Protein AF-A0A820QX04-F1 (afdb_monomer)

Solvent-accessible surface area (backbone atoms only — not comparable to full-atom values): 20856 Å² total; per-residue (Å²): 121,49,79,55,96,56,39,55,25,39,78,74,50,73,55,94,61,39,32,37,28,33,40,64,51,92,90,36,81,21,33,40,32,22,34,69,86,68,45,85,72,49,76,46,71,73,71,88,62,80,66,55,55,43,62,52,51,53,49,51,51,51,51,52,41,47,52,46,48,64,76,44,82,69,55,69,54,57,48,45,54,53,48,55,74,68,45,94,66,52,76,72,26,59,74,69,50,74,53,56,77,70,46,43,64,60,48,53,54,54,28,54,76,70,50,73,80,81,74,92,55,95,80,68,87,78,52,68,84,65,43,26,33,90,83,74,43,58,51,69,62,54,51,26,54,74,68,76,39,79,92,69,61,63,64,44,76,41,67,87,51,66,69,58,54,50,52,45,43,72,76,38,70,83,29,47,68,38,39,35,60,68,54,51,46,50,51,53,52,49,49,39,47,75,72,66,39,50,63,45,44,72,74,34,67,67,55,34,45,55,54,32,34,61,54,27,49,30,58,41,62,78,88,48,44,66,63,50,49,53,55,51,56,73,75,45,61,81,85,46,51,66,57,51,52,48,43,48,50,50,48,53,65,74,43,41,53,86,38,46,48,46,54,90,54,88,85,80,89,56,68,70,59,53,62,66,64,66,58,87,81,68,54,70,70,56,48,46,47,41,52,32,50,50,51,52,53,50,51,56,49,52,57,45,58,79,72,45,89,76,80,86,70,91,53,68,68,57,54,52,52,50,51,54,50,52,47,50,52,36,39,76,70,63,75,42,53,73,67,57,42,40,52,56,40,17,55,56,46,54,75,56,54,78,71,77,116

Sequence (357 aa):
MLIYSGYVYRLKKSTKNVKYWVCQSNSCAANVHTNASDQFVKANGQHQHLPAPEHIELRDLKNKVKERVRTEATSVPKIYEEELARSNISSAALILAPLPADAKSVLNRARRKITPPIPTSSDFDIPDLYRQTLNGKPFLECHAERLNLKFEPQHVMSDFEMSLIKAVKQKFPMATHHGCYFHYCQSLYKQVQLLGLGTAYFEDESTRLSCRSTMALALLPIELIEDAVHLLEDDSLSEMKDFFKYFKYQWLTRVPPTYWNVSTLEFRWHNKFNNHVGKTHPNVWRLFGCLQREELSFRQQLGKINCAMKKKKNDTGCFIRTQIATLTERHEKKQITLLEFINGLSMIVAQKSTIAH

Structure (mmCIF, N/CA/C/O backbone):
data_AF-A0A820QX04-F1
#
_entry.id   AF-A0A820QX04-F1
#
loop_
_atom_site.group_PDB
_atom_site.id
_atom_site.type_symbol
_atom_site.label_atom_id
_atom_site.label_alt_id
_atom_site.label_comp_id
_atom_site.label_asym_id
_atom_site.label_entity_id
_atom_site.label_seq_id
_atom_site.pdbx_PDB_ins_code
_atom_site.Cartn_x
_atom_site.Cartn_y
_atom_site.Cartn_z
_atom_site.occupancy
_atom_site.B_iso_or_equiv
_atom_site.auth_seq_id
_atom_site.auth_comp_id
_atom_site.auth_asym_id
_atom_site.auth_atom_id
_atom_site.pdbx_PDB_model_num
ATOM 1 N N . MET A 1 1 ? 25.934 3.901 -40.845 1.00 75.56 1 MET A N 1
ATOM 2 C CA . MET A 1 1 ? 27.297 4.472 -40.711 1.00 75.56 1 MET A CA 1
ATOM 3 C C . MET A 1 1 ? 28.266 3.402 -41.160 1.00 75.56 1 MET A C 1
ATOM 5 O O . MET A 1 1 ? 27.925 2.237 -41.010 1.00 75.56 1 MET A O 1
ATOM 9 N N . LEU A 1 2 ? 29.409 3.792 -41.717 1.00 83.62 2 LEU A N 1
ATOM 10 C CA . LEU A 1 2 ? 30.442 2.867 -42.182 1.00 83.62 2 LEU A CA 1
ATOM 11 C C . LEU A 1 2 ? 31.636 2.929 -41.224 1.00 83.62 2 LEU A C 1
ATOM 13 O O . LEU A 1 2 ? 32.024 4.025 -40.815 1.00 83.62 2 LEU A O 1
ATOM 17 N N . ILE A 1 3 ? 32.199 1.775 -40.872 1.00 84.19 3 ILE A N 1
ATOM 18 C CA . ILE A 1 3 ? 33.456 1.669 -40.125 1.00 84.19 3 ILE A CA 1
ATOM 19 C C . ILE A 1 3 ? 34.499 1.113 -41.090 1.00 84.19 3 ILE A C 1
ATOM 21 O O . ILE A 1 3 ? 34.286 0.055 -41.676 1.00 84.19 3 ILE A O 1
ATOM 25 N N . TYR A 1 4 ? 35.598 1.837 -41.281 1.00 82.81 4 TYR A N 1
ATOM 26 C CA . TYR A 1 4 ? 36.688 1.420 -42.162 1.00 82.81 4 TYR A CA 1
ATOM 27 C C . TYR A 1 4 ? 38.029 1.831 -41.555 1.00 82.81 4 TYR A C 1
ATOM 29 O O . TYR A 1 4 ? 38.194 2.981 -41.145 1.00 82.81 4 TYR A O 1
ATOM 37 N N . SER A 1 5 ? 38.961 0.880 -41.454 1.00 81.19 5 SER A N 1
ATOM 38 C CA . SER A 1 5 ? 40.297 1.063 -40.861 1.00 81.19 5 SER A CA 1
ATOM 39 C C . SER A 1 5 ? 40.302 1.751 -39.484 1.00 81.19 5 SER A C 1
ATOM 41 O O . SER A 1 5 ? 41.151 2.592 -39.214 1.00 81.19 5 SER A O 1
ATOM 43 N N . GLY A 1 6 ? 39.330 1.436 -38.618 1.00 78.50 6 GLY A N 1
ATOM 44 C CA . GLY A 1 6 ? 39.224 2.021 -37.269 1.00 78.50 6 GLY A CA 1
ATOM 45 C C . GLY A 1 6 ? 38.623 3.433 -37.210 1.00 78.50 6 GLY A C 1
ATOM 46 O O . GLY A 1 6 ? 38.538 4.019 -36.132 1.00 78.50 6 GLY A O 1
ATOM 47 N N . TYR A 1 7 ? 38.161 3.974 -38.341 1.00 84.62 7 TYR A N 1
ATOM 48 C CA . TYR A 1 7 ? 37.518 5.284 -38.434 1.00 84.62 7 TYR A CA 1
ATOM 49 C C . TYR A 1 7 ? 36.028 5.165 -38.758 1.00 84.62 7 TYR A C 1
ATOM 51 O O . TYR A 1 7 ? 35.591 4.257 -39.470 1.00 84.62 7 TYR A O 1
ATOM 59 N N . VAL A 1 8 ? 35.235 6.115 -38.254 1.00 85.50 8 VAL A N 1
ATOM 60 C CA . VAL A 1 8 ? 33.783 6.159 -38.470 1.00 85.50 8 VAL A CA 1
ATOM 61 C C . VAL A 1 8 ? 33.427 7.189 -39.531 1.00 85.50 8 VAL A C 1
ATOM 63 O O . VAL A 1 8 ? 33.806 8.357 -39.430 1.00 85.50 8 VAL A O 1
ATOM 66 N N . TYR A 1 9 ? 32.613 6.776 -40.499 1.00 86.94 9 TYR A N 1
ATOM 67 C CA . TYR A 1 9 ? 32.145 7.623 -41.585 1.00 86.94 9 TYR A CA 1
ATOM 68 C C . TYR A 1 9 ? 30.614 7.767 -41.598 1.00 86.94 9 TYR A C 1
ATOM 70 O O . TYR A 1 9 ? 29.847 6.816 -41.384 1.00 86.94 9 TYR A O 1
ATOM 78 N N . ARG A 1 10 ? 30.152 8.987 -41.892 1.00 89.62 10 ARG A N 1
ATOM 79 C CA . ARG A 1 10 ? 28.747 9.350 -42.121 1.00 89.62 10 ARG A CA 1
ATOM 80 C C . ARG A 1 10 ? 28.457 9.361 -43.621 1.00 89.62 10 ARG A C 1
ATOM 82 O O . ARG A 1 10 ? 29.265 9.847 -44.406 1.00 89.62 10 ARG A O 1
ATOM 89 N N . LEU A 1 11 ? 27.288 8.860 -44.018 1.00 91.31 11 LEU A N 1
ATOM 90 C CA . LEU A 1 11 ? 26.844 8.919 -45.411 1.00 91.31 11 LEU A CA 1
ATOM 91 C C . LEU A 1 11 ? 26.608 10.382 -45.811 1.00 91.31 11 LEU A C 1
ATOM 93 O O . LEU A 1 11 ? 25.828 11.074 -45.159 1.00 91.31 11 LEU A O 1
ATOM 97 N N . LYS A 1 12 ? 27.278 10.842 -46.870 1.00 91.38 12 LYS A N 1
ATOM 98 C CA . LYS A 1 12 ? 27.085 12.175 -47.456 1.00 91.38 12 LYS A CA 1
ATOM 99 C C . LYS A 1 12 ? 26.067 12.140 -48.592 1.00 91.38 12 LYS A C 1
ATOM 101 O O . LYS A 1 12 ? 25.202 13.003 -48.657 1.00 91.38 12 LYS A O 1
ATOM 106 N N . LYS A 1 13 ? 26.182 11.161 -49.492 1.00 90.25 13 LYS A N 1
ATOM 107 C CA . LYS A 1 13 ? 25.266 10.964 -50.627 1.00 90.25 13 LYS A CA 1
ATOM 108 C C . LYS A 1 13 ? 25.299 9.513 -51.108 1.00 90.25 13 LYS A C 1
ATOM 110 O O . LYS A 1 13 ? 26.318 8.845 -50.954 1.00 90.25 13 LYS A O 1
ATOM 115 N N . SER A 1 14 ? 24.214 9.045 -51.719 1.00 90.25 14 SER A N 1
ATOM 116 C CA . SER A 1 14 ? 24.127 7.728 -52.362 1.00 90.25 14 SER A CA 1
ATOM 117 C C . SER A 1 14 ? 23.618 7.889 -53.789 1.00 90.25 14 SER A C 1
ATOM 119 O O . SER A 1 14 ? 22.624 8.574 -54.009 1.00 90.25 14 SER A O 1
ATOM 121 N N . THR A 1 15 ? 24.288 7.264 -54.750 1.00 89.19 15 THR A N 1
ATOM 122 C CA . THR A 1 15 ? 23.819 7.103 -56.134 1.00 89.19 15 THR A CA 1
ATOM 123 C C . THR A 1 15 ? 23.411 5.645 -56.365 1.00 89.19 15 THR A C 1
ATOM 125 O O . THR A 1 15 ? 23.543 4.821 -55.459 1.00 89.19 15 THR A O 1
ATOM 128 N N . LYS A 1 16 ? 22.912 5.305 -57.565 1.00 84.25 16 LYS A N 1
ATOM 129 C CA . LYS A 1 16 ? 22.507 3.924 -57.904 1.00 84.25 16 LYS A CA 1
ATOM 130 C C . LYS A 1 16 ? 23.638 2.902 -57.716 1.00 84.25 16 LYS A C 1
ATOM 132 O O . LYS A 1 16 ? 23.366 1.781 -57.311 1.00 84.25 16 LYS A O 1
ATOM 137 N N . ASN A 1 17 ? 24.889 3.309 -57.956 1.00 87.06 17 ASN A N 1
ATOM 138 C CA . ASN A 1 17 ? 26.038 2.397 -57.954 1.00 87.06 17 ASN A CA 1
ATOM 139 C C . ASN A 1 17 ? 27.034 2.660 -56.812 1.00 87.06 17 ASN A C 1
ATOM 141 O O . ASN A 1 17 ? 27.793 1.758 -56.466 1.00 87.06 17 ASN A O 1
ATOM 145 N N . VAL A 1 18 ? 27.060 3.870 -56.231 1.00 89.81 18 VAL A N 1
ATOM 146 C CA . VAL A 1 18 ? 28.103 4.284 -55.275 1.00 89.81 18 VAL A CA 1
ATOM 147 C C . VAL A 1 18 ? 27.520 5.068 -54.099 1.00 89.81 18 VAL A C 1
ATOM 149 O O . VAL A 1 18 ? 26.774 6.032 -54.273 1.00 89.81 18 VAL A O 1
ATOM 152 N N . LYS A 1 19 ? 27.932 4.713 -52.885 1.00 91.38 19 LYS A N 1
ATOM 153 C CA . LYS A 1 19 ? 27.700 5.478 -51.657 1.00 91.38 19 LYS A CA 1
ATOM 154 C C . LYS A 1 19 ? 28.964 6.245 -51.287 1.00 91.38 19 LYS A C 1
ATOM 156 O O . LYS A 1 19 ? 30.063 5.700 -51.296 1.00 91.38 19 LYS A O 1
ATOM 161 N N . TYR A 1 20 ? 28.800 7.518 -50.949 1.00 91.38 20 TYR A N 1
ATOM 162 C CA . TYR A 1 20 ? 29.882 8.432 -50.597 1.00 91.38 20 TYR A CA 1
ATOM 163 C C . TYR A 1 20 ? 29.803 8.756 -49.111 1.00 91.38 20 TYR A C 1
ATOM 165 O O . TYR A 1 20 ? 28.795 9.286 -48.632 1.00 91.38 20 TYR A O 1
ATOM 173 N N . TRP A 1 21 ? 30.886 8.497 -48.397 1.00 92.00 21 TRP A N 1
ATOM 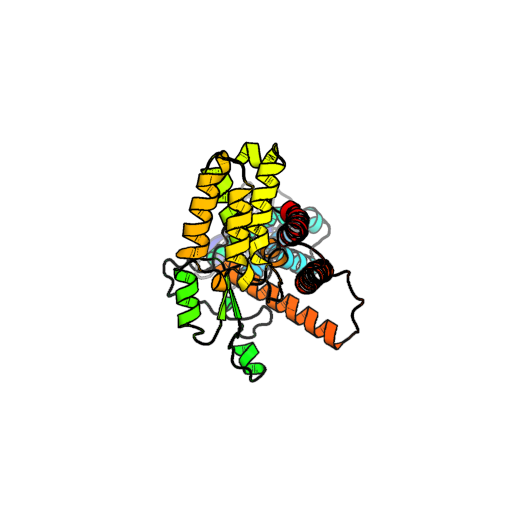174 C CA . TRP A 1 21 ? 30.990 8.614 -46.953 1.00 92.00 21 TRP A CA 1
ATOM 175 C C . TRP A 1 21 ? 32.077 9.622 -46.585 1.00 92.00 21 TRP A C 1
ATOM 177 O O . TRP A 1 21 ? 33.133 9.648 -47.206 1.00 92.00 21 TRP A O 1
ATOM 187 N N . VAL A 1 22 ? 31.838 10.448 -45.571 1.00 91.38 22 VAL A N 1
ATOM 188 C CA . VAL A 1 22 ? 32.814 11.411 -45.030 1.00 91.38 22 VAL A CA 1
ATOM 189 C C . VAL A 1 22 ? 33.111 11.090 -43.575 1.00 91.38 22 VAL A C 1
ATOM 191 O O . VAL A 1 22 ? 32.239 10.564 -42.880 1.00 91.38 22 VAL A O 1
ATOM 194 N N . CYS A 1 23 ? 34.332 11.368 -43.122 1.00 89.50 23 CYS A N 1
ATOM 195 C CA . CYS A 1 23 ? 34.726 11.140 -41.737 1.00 89.50 23 CYS A CA 1
ATOM 196 C C . CYS A 1 23 ? 33.765 11.863 -40.782 1.00 89.50 23 CYS A C 1
ATOM 198 O O . CYS A 1 23 ? 33.288 12.961 -41.065 1.00 89.50 23 CYS A O 1
ATOM 200 N N . GLN A 1 24 ? 33.433 11.225 -39.658 1.00 86.19 24 GLN A N 1
ATOM 201 C CA . GLN A 1 24 ? 32.518 11.800 -38.672 1.00 86.19 24 GLN A CA 1
ATOM 202 C C . GLN A 1 24 ? 33.147 12.978 -37.904 1.00 86.19 24 GLN A C 1
ATOM 204 O O . GLN A 1 24 ? 32.405 13.800 -37.367 1.00 86.19 24 GLN A O 1
ATOM 209 N N . SER A 1 25 ? 34.479 13.056 -37.818 1.00 83.81 25 SER A N 1
ATOM 210 C CA . SER A 1 25 ? 35.158 14.169 -37.151 1.00 83.81 25 SER A CA 1
ATOM 211 C C . SER A 1 25 ? 35.010 15.453 -37.970 1.00 83.81 25 SER A C 1
ATOM 213 O O . SER A 1 25 ? 35.387 15.486 -39.139 1.00 83.81 25 SER A O 1
ATOM 215 N N . ASN A 1 26 ? 34.476 16.514 -37.355 1.00 79.19 26 ASN A N 1
ATOM 216 C CA . ASN A 1 26 ? 34.195 17.787 -38.032 1.00 79.19 26 ASN A CA 1
ATOM 217 C C . ASN A 1 26 ? 35.455 18.458 -38.607 1.00 79.19 26 ASN A C 1
ATOM 219 O O . ASN A 1 26 ? 35.351 19.235 -39.549 1.00 79.19 26 ASN A O 1
ATOM 223 N N . SER A 1 27 ? 36.629 18.159 -38.048 1.00 82.12 27 SER A N 1
ATOM 224 C CA . SER A 1 27 ? 37.927 18.672 -38.492 1.00 82.12 27 SER A CA 1
ATOM 225 C C . SER A 1 27 ? 38.644 17.752 -39.490 1.00 82.12 27 SER A C 1
ATOM 227 O O . SER A 1 27 ? 39.794 18.009 -39.828 1.00 82.12 27 SER A O 1
ATOM 229 N N . CYS A 1 28 ? 38.004 16.678 -39.972 1.00 85.88 28 CYS A N 1
ATOM 230 C CA . CYS A 1 28 ? 38.625 15.703 -40.869 1.00 85.88 28 CYS A CA 1
ATOM 231 C C . CYS A 1 28 ? 37.971 15.682 -42.258 1.00 85.88 28 CYS A C 1
ATOM 233 O O . CYS A 1 28 ? 36.768 15.464 -42.397 1.00 85.88 28 CYS A O 1
ATOM 235 N N . ALA A 1 29 ? 38.786 15.840 -43.305 1.00 86.62 29 ALA A N 1
ATOM 236 C CA . ALA A 1 29 ? 38.337 15.842 -44.700 1.00 86.62 29 ALA A CA 1
ATOM 237 C C . ALA A 1 29 ? 38.336 14.449 -45.370 1.00 86.62 29 ALA A C 1
ATOM 239 O O . ALA A 1 29 ? 37.978 14.327 -46.548 1.00 86.62 29 ALA A O 1
ATOM 240 N N . ALA A 1 30 ? 38.736 13.394 -44.649 1.00 89.81 30 ALA A N 1
ATOM 241 C CA . ALA A 1 30 ? 38.826 12.044 -45.199 1.00 89.81 30 ALA A CA 1
ATOM 242 C C . ALA A 1 30 ? 37.453 11.515 -45.652 1.00 89.81 30 ALA A C 1
ATOM 244 O O . ALA A 1 30 ? 36.428 11.715 -44.991 1.00 89.81 30 ALA A O 1
ATOM 245 N N . ASN A 1 31 ? 37.424 10.808 -46.780 1.00 90.56 31 ASN A N 1
ATOM 246 C CA . ASN A 1 31 ? 36.212 10.237 -47.360 1.00 90.56 31 ASN A CA 1
ATOM 247 C C . ASN A 1 31 ? 36.446 8.829 -47.916 1.00 90.56 31 ASN A C 1
ATOM 249 O O . ASN A 1 31 ? 37.557 8.462 -48.288 1.00 90.56 31 ASN A O 1
ATOM 253 N N . VAL A 1 32 ? 35.381 8.033 -47.945 1.00 92.44 32 VAL A N 1
ATOM 254 C CA . VAL A 1 32 ? 35.375 6.648 -48.428 1.00 92.44 32 VAL A CA 1
ATOM 255 C C . VAL A 1 32 ? 34.183 6.460 -49.352 1.00 92.44 32 VAL A C 1
ATOM 257 O O . VAL A 1 32 ? 33.107 7.001 -49.110 1.00 92.44 32 VAL A O 1
ATOM 260 N N . HIS A 1 33 ? 34.365 5.710 -50.428 1.00 91.44 33 HIS A N 1
ATOM 261 C CA . HIS A 1 33 ? 33.321 5.314 -51.357 1.00 91.44 33 HIS A CA 1
ATOM 262 C C . HIS A 1 33 ? 33.110 3.806 -51.246 1.00 91.44 33 HIS A C 1
ATOM 264 O O . HIS A 1 33 ? 34.077 3.040 -51.249 1.00 91.44 33 HIS A O 1
ATOM 270 N N . THR A 1 34 ? 31.852 3.388 -51.189 1.00 91.44 34 THR A N 1
ATOM 271 C CA . THR A 1 34 ? 31.459 1.979 -51.279 1.00 91.44 34 THR A CA 1
ATOM 272 C C . THR A 1 34 ? 30.511 1.777 -52.452 1.00 91.44 34 THR A C 1
ATOM 274 O O . THR A 1 34 ? 29.898 2.735 -52.926 1.00 91.44 34 THR A O 1
ATOM 277 N N . ASN A 1 35 ? 30.378 0.548 -52.944 1.00 89.00 35 ASN A N 1
ATOM 278 C CA . ASN A 1 35 ? 29.338 0.219 -53.915 1.00 89.00 35 ASN A CA 1
ATOM 279 C C . ASN A 1 35 ? 27.952 0.171 -53.232 1.00 89.00 35 ASN A C 1
ATOM 281 O O . ASN A 1 35 ? 27.826 0.364 -52.017 1.00 89.00 35 ASN A O 1
ATOM 285 N N . ALA A 1 36 ? 26.891 -0.065 -54.009 1.00 82.62 36 ALA A N 1
ATOM 286 C CA . ALA A 1 36 ? 25.525 -0.163 -53.481 1.00 82.62 36 ALA A CA 1
ATOM 287 C C . ALA A 1 36 ? 25.375 -1.237 -52.376 1.00 82.62 36 ALA A C 1
ATOM 289 O O . ALA A 1 36 ? 24.605 -1.031 -51.433 1.00 82.62 36 ALA A O 1
ATOM 290 N N . SER A 1 37 ? 26.175 -2.307 -52.447 1.00 82.75 37 SER A N 1
ATOM 291 C CA . SER A 1 37 ? 26.250 -3.416 -51.482 1.00 82.75 37 SER A CA 1
ATOM 292 C C . SER A 1 37 ? 27.259 -3.192 -50.343 1.00 82.75 37 SER A C 1
ATOM 294 O O . SER A 1 37 ? 27.673 -4.148 -49.695 1.00 82.75 37 SER A O 1
ATOM 296 N N . ASP A 1 38 ? 27.674 -1.943 -50.101 1.00 82.38 38 ASP A N 1
ATOM 297 C CA . ASP A 1 38 ? 28.586 -1.537 -49.020 1.00 82.38 38 ASP A CA 1
ATOM 298 C C . ASP A 1 38 ? 30.004 -2.143 -49.073 1.00 82.38 38 ASP A C 1
ATOM 300 O O . ASP A 1 38 ? 30.760 -2.046 -48.108 1.00 82.38 38 ASP A O 1
ATOM 304 N N . GLN A 1 39 ? 30.424 -2.676 -50.223 1.00 85.69 39 GLN A N 1
ATOM 305 C CA . GLN A 1 39 ? 31.808 -3.106 -50.438 1.00 85.69 39 GLN A CA 1
ATOM 306 C C . GLN A 1 39 ? 32.702 -1.917 -50.786 1.00 85.69 39 GLN A C 1
ATOM 308 O O . GLN A 1 39 ? 32.288 -0.985 -51.481 1.00 85.69 39 GLN A O 1
ATOM 313 N N . PHE A 1 40 ? 33.942 -1.955 -50.307 1.00 88.25 40 PHE A N 1
ATOM 314 C CA . PHE A 1 40 ? 34.922 -0.892 -50.494 1.00 88.25 40 PHE A CA 1
ATOM 315 C C . PHE A 1 40 ? 35.235 -0.639 -51.976 1.00 88.25 40 PHE A C 1
ATOM 317 O O . PHE A 1 40 ? 35.474 -1.574 -52.735 1.00 88.25 40 PHE A O 1
ATOM 324 N N . VAL A 1 41 ? 35.269 0.638 -52.370 1.00 88.62 41 VAL A N 1
ATOM 325 C CA . VAL A 1 41 ? 35.663 1.070 -53.722 1.00 88.62 41 VAL A CA 1
ATOM 326 C C . VAL A 1 41 ? 36.905 1.954 -53.670 1.00 88.62 41 VAL A C 1
ATOM 328 O O . VAL A 1 41 ? 37.864 1.712 -54.396 1.00 88.62 41 VAL A O 1
ATOM 331 N N . LYS A 1 42 ? 36.898 3.008 -52.843 1.00 87.44 42 LYS A N 1
ATOM 332 C CA . LYS A 1 42 ? 38.006 3.977 -52.776 1.00 87.44 42 LYS A CA 1
ATOM 333 C C . LYS A 1 42 ? 38.028 4.716 -51.440 1.00 87.44 42 LYS A C 1
ATOM 335 O O . LYS A 1 42 ? 36.969 5.031 -50.913 1.00 87.44 42 LYS A O 1
ATOM 340 N N . ALA A 1 43 ? 39.207 5.080 -50.940 1.00 87.25 43 ALA A N 1
ATOM 341 C CA . ALA A 1 43 ? 39.382 6.054 -49.857 1.00 87.25 43 ALA A CA 1
ATOM 342 C C . ALA A 1 43 ? 40.211 7.248 -50.355 1.00 87.25 43 ALA A C 1
ATOM 344 O O . ALA A 1 43 ? 41.155 7.052 -51.117 1.00 87.25 43 ALA A O 1
ATOM 345 N N . ASN A 1 44 ? 39.874 8.473 -49.940 1.00 85.62 44 ASN A N 1
ATOM 346 C CA . ASN A 1 44 ? 40.670 9.673 -50.218 1.00 85.62 44 ASN A CA 1
ATOM 347 C C . ASN A 1 44 ? 40.862 10.522 -48.949 1.00 85.62 44 ASN A C 1
ATOM 349 O O . ASN A 1 44 ? 39.949 10.639 -48.129 1.00 85.62 44 ASN A O 1
ATOM 353 N N . GLY A 1 45 ? 42.014 11.192 -48.859 1.00 82.00 45 GLY A N 1
ATOM 354 C CA . GLY A 1 45 ? 42.384 12.073 -47.747 1.00 82.00 45 GLY A CA 1
ATOM 355 C C . GLY A 1 45 ? 43.041 11.326 -46.582 1.00 82.00 45 GLY A C 1
ATOM 356 O O . GLY A 1 45 ? 42.709 10.177 -46.303 1.00 82.00 45 GLY A O 1
ATOM 357 N N . GLN A 1 46 ? 43.988 11.987 -45.913 1.00 81.25 46 GLN A N 1
ATOM 358 C CA . GLN A 1 46 ? 44.623 11.484 -44.692 1.00 81.25 46 GLN A CA 1
ATOM 359 C C . GLN A 1 46 ? 43.845 11.957 -43.459 1.00 81.25 46 GLN A C 1
ATOM 361 O O . GLN A 1 46 ? 43.303 13.065 -43.443 1.00 81.25 46 GLN A O 1
ATOM 366 N N . HIS A 1 47 ? 43.785 11.119 -42.423 1.00 84.19 47 HIS A N 1
ATOM 367 C CA . HIS A 1 47 ? 43.184 11.497 -41.145 1.00 84.19 47 HIS A CA 1
ATOM 368 C C . HIS A 1 47 ? 44.173 12.325 -40.329 1.00 84.19 47 HIS A C 1
ATOM 370 O O . HIS A 1 47 ? 45.301 11.901 -40.105 1.00 84.19 47 HIS A O 1
ATOM 376 N N . GLN A 1 48 ? 43.730 13.481 -39.842 1.00 81.31 48 GLN A N 1
ATOM 377 C CA . GLN A 1 48 ? 44.501 14.341 -38.930 1.00 81.31 48 GLN A CA 1
ATOM 378 C C . GLN A 1 48 ? 44.203 14.037 -37.454 1.00 81.31 48 GLN A C 1
ATOM 380 O O . GLN A 1 48 ? 44.430 14.857 -36.571 1.00 81.31 48 GLN A O 1
ATOM 385 N N . HIS A 1 49 ? 43.643 12.862 -37.182 1.00 83.06 49 HIS A N 1
ATOM 386 C CA . HIS A 1 49 ? 43.347 12.390 -35.841 1.00 83.06 49 HIS A CA 1
ATOM 387 C C . HIS A 1 49 ? 43.574 10.884 -35.757 1.00 83.06 49 HIS A C 1
ATOM 389 O O . HIS A 1 49 ? 43.492 10.158 -36.756 1.00 83.06 49 HIS A O 1
ATOM 395 N N . LEU A 1 50 ? 43.839 10.415 -34.542 1.00 80.94 50 LEU A N 1
ATOM 396 C CA . LEU A 1 50 ? 43.999 8.995 -34.278 1.00 80.94 50 LEU A CA 1
ATOM 397 C C . LEU A 1 50 ? 42.653 8.262 -34.441 1.00 80.94 50 LEU A C 1
ATOM 399 O O . LEU A 1 50 ? 41.586 8.863 -34.234 1.00 80.94 50 LEU A O 1
ATOM 403 N N . PRO A 1 51 ? 42.679 6.981 -34.851 1.00 80.69 51 PRO A N 1
ATOM 404 C CA . PRO A 1 51 ? 41.525 6.107 -34.723 1.00 80.69 51 PRO A CA 1
ATOM 405 C C . PRO A 1 51 ? 41.179 5.953 -33.241 1.00 80.69 51 PRO A C 1
ATOM 407 O O . PRO A 1 51 ? 42.072 5.896 -32.400 1.00 80.69 51 PRO A O 1
ATOM 410 N N . ALA A 1 52 ? 39.888 5.868 -32.940 1.00 80.75 52 ALA A N 1
ATOM 411 C CA . ALA A 1 52 ? 39.389 5.763 -31.571 1.00 80.75 52 ALA A CA 1
ATOM 412 C C . ALA A 1 52 ? 38.501 4.507 -31.442 1.00 80.75 52 ALA A C 1
ATOM 414 O O . ALA A 1 52 ? 37.270 4.619 -31.350 1.00 80.75 52 ALA A O 1
ATOM 415 N N . PRO A 1 53 ? 39.090 3.299 -31.580 1.00 82.75 53 PRO A N 1
ATOM 416 C CA . PRO A 1 53 ? 38.356 2.032 -31.626 1.00 82.75 53 PRO A CA 1
ATOM 417 C C . PRO A 1 53 ? 37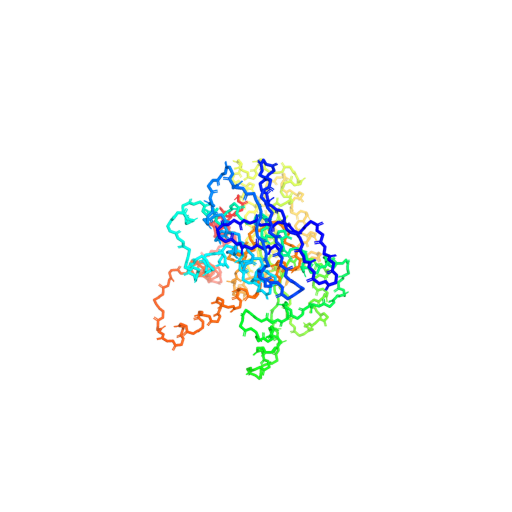.520 1.786 -30.364 1.00 82.75 53 PRO A C 1
ATOM 419 O O . PRO A 1 53 ? 36.399 1.291 -30.460 1.00 82.75 53 PRO A O 1
ATOM 422 N N . GLU A 1 54 ? 37.987 2.236 -29.203 1.00 82.31 54 GLU A N 1
ATOM 423 C CA . GLU A 1 54 ? 37.279 2.148 -27.928 1.00 82.31 54 GLU A CA 1
ATOM 424 C C . GLU A 1 54 ? 35.916 2.861 -27.959 1.00 82.31 54 GLU A C 1
ATOM 426 O O . GLU A 1 54 ? 34.918 2.365 -27.430 1.00 82.31 54 GLU A O 1
ATOM 431 N N . HIS A 1 55 ? 35.814 3.988 -28.668 1.00 82.06 55 HIS A N 1
ATOM 432 C CA . HIS A 1 55 ? 34.543 4.689 -28.851 1.00 82.06 55 HIS A CA 1
ATOM 433 C C . HIS A 1 55 ? 33.591 3.956 -29.804 1.00 82.06 55 HIS A C 1
ATOM 435 O O . HIS A 1 55 ? 32.370 4.114 -29.695 1.00 82.06 55 HIS A O 1
ATOM 441 N N . ILE A 1 56 ? 34.126 3.166 -30.738 1.00 82.56 56 ILE A N 1
ATOM 442 C CA . ILE A 1 56 ? 33.340 2.319 -31.641 1.00 82.56 56 ILE A CA 1
ATOM 443 C C . ILE A 1 56 ? 32.767 1.139 -30.849 1.00 82.56 56 ILE A C 1
ATOM 445 O O . ILE A 1 56 ? 31.554 0.932 -30.872 1.00 82.56 56 ILE A O 1
ATOM 449 N N . GLU A 1 57 ? 33.600 0.458 -30.061 1.00 85.31 57 GLU A N 1
ATOM 450 C CA . GLU A 1 57 ? 33.195 -0.646 -29.181 1.00 85.31 57 GLU A CA 1
ATOM 451 C C . GLU A 1 57 ? 32.086 -0.224 -28.208 1.00 85.31 57 GLU A C 1
ATOM 453 O O . GLU A 1 57 ? 31.032 -0.863 -28.125 1.00 85.31 57 GLU A O 1
ATOM 458 N N . LEU A 1 58 ? 32.262 0.915 -27.527 1.00 85.19 58 LEU A N 1
ATOM 459 C CA . LEU A 1 58 ? 31.251 1.455 -26.614 1.00 85.19 58 LEU A CA 1
ATOM 460 C C . LEU A 1 58 ? 29.946 1.828 -27.320 1.00 85.19 58 LEU A C 1
ATOM 462 O O . LEU A 1 58 ? 28.856 1.737 -26.741 1.00 85.19 58 LEU A O 1
ATOM 466 N N . ARG A 1 59 ? 30.024 2.261 -28.579 1.00 83.62 59 ARG A N 1
ATOM 467 C CA . ARG A 1 59 ? 28.840 2.574 -29.380 1.00 83.62 59 ARG A CA 1
ATOM 468 C C . ARG A 1 59 ? 28.077 1.310 -29.754 1.00 83.62 59 ARG A C 1
ATOM 470 O O . ARG A 1 59 ? 26.846 1.320 -29.666 1.00 83.62 59 ARG A O 1
ATOM 477 N N . ASP A 1 60 ? 28.780 0.252 -30.134 1.00 85.81 60 ASP A N 1
ATOM 478 C CA . ASP A 1 60 ? 28.179 -1.033 -30.481 1.00 85.81 60 ASP A CA 1
ATOM 479 C C . ASP A 1 60 ? 27.541 -1.691 -29.260 1.00 85.81 60 ASP A C 1
ATOM 481 O O . ASP A 1 60 ? 26.374 -2.086 -29.328 1.00 85.81 60 ASP A O 1
ATOM 485 N N . LEU A 1 61 ? 28.227 -1.678 -28.111 1.00 88.12 61 LEU A N 1
ATOM 486 C CA . LEU A 1 61 ? 27.652 -2.060 -26.820 1.00 88.12 61 LEU A CA 1
ATOM 487 C C . LEU A 1 61 ? 26.360 -1.276 -26.550 1.00 88.12 61 LEU A C 1
ATOM 489 O O . LEU A 1 61 ? 25.304 -1.855 -26.301 1.00 88.12 61 LEU A O 1
ATOM 493 N N . LYS A 1 62 ? 26.398 0.056 -26.667 1.00 84.94 62 LYS A N 1
ATOM 494 C CA . LYS A 1 62 ? 25.223 0.910 -26.440 1.00 84.94 62 LYS A CA 1
ATOM 495 C C . LYS A 1 62 ? 24.068 0.590 -27.390 1.00 84.94 62 LYS A C 1
ATOM 497 O O . LYS A 1 62 ? 22.909 0.713 -26.989 1.00 84.94 62 LYS A O 1
ATOM 502 N N . ASN A 1 63 ? 24.348 0.226 -28.639 1.00 85.12 63 ASN A N 1
ATOM 503 C CA . ASN A 1 63 ? 23.322 -0.153 -29.607 1.00 85.12 63 ASN A CA 1
ATOM 504 C C . ASN A 1 63 ? 22.701 -1.513 -29.264 1.00 85.12 63 ASN A C 1
ATOM 506 O O . ASN A 1 63 ? 21.474 -1.605 -29.252 1.00 85.12 63 ASN A O 1
ATOM 510 N N . LYS A 1 64 ? 23.511 -2.511 -28.888 1.00 86.25 64 LYS A N 1
ATOM 511 C CA . LYS A 1 64 ? 23.037 -3.820 -28.406 1.00 86.25 64 LYS A CA 1
ATOM 512 C C . LYS A 1 64 ? 22.187 -3.688 -27.145 1.00 86.25 64 LYS A C 1
ATOM 514 O O . LYS A 1 64 ? 21.066 -4.188 -27.099 1.00 86.25 64 LYS A O 1
ATOM 519 N N . VAL A 1 65 ? 22.652 -2.907 -26.168 1.00 86.56 65 VAL A N 1
ATOM 520 C CA . VAL A 1 65 ? 21.885 -2.619 -24.948 1.00 86.56 65 VAL A CA 1
ATOM 521 C C . VAL A 1 65 ? 20.571 -1.920 -25.288 1.00 86.56 65 VAL A C 1
ATOM 523 O O . VAL A 1 65 ? 19.536 -2.280 -24.739 1.00 86.56 65 VAL A O 1
ATOM 526 N N . LYS A 1 66 ? 20.561 -0.938 -26.202 1.00 82.62 66 LYS A N 1
ATOM 527 C CA . LYS A 1 66 ? 19.308 -0.300 -26.643 1.00 82.62 66 LYS A CA 1
ATOM 528 C C . LYS A 1 66 ? 18.345 -1.298 -27.275 1.00 82.62 66 LYS A C 1
ATOM 530 O O . LYS A 1 66 ? 17.148 -1.153 -27.060 1.00 82.62 66 LYS A O 1
ATOM 535 N N . GLU A 1 67 ? 18.848 -2.265 -28.032 1.00 81.94 67 GLU A N 1
ATOM 536 C CA . GLU A 1 67 ? 18.021 -3.286 -28.668 1.00 81.94 67 GLU A CA 1
ATOM 537 C C . GLU A 1 67 ? 17.417 -4.259 -27.655 1.00 81.94 67 GLU A C 1
ATOM 539 O O . GLU A 1 67 ? 16.209 -4.487 -27.657 1.00 81.94 67 GLU A O 1
ATOM 544 N N . ARG A 1 68 ? 18.208 -4.721 -26.686 1.00 81.81 68 ARG A N 1
ATOM 545 C CA . ARG A 1 68 ? 17.697 -5.525 -25.566 1.00 81.81 68 ARG A CA 1
ATOM 546 C C . ARG A 1 68 ? 16.726 -4.747 -24.685 1.00 81.81 68 ARG A C 1
ATOM 548 O O . ARG A 1 68 ? 15.685 -5.249 -24.293 1.00 81.81 68 ARG A O 1
ATOM 555 N N . VAL A 1 69 ? 16.993 -3.469 -24.422 1.00 79.88 69 VAL A N 1
ATOM 556 C CA . VAL A 1 69 ? 16.099 -2.603 -23.631 1.00 79.88 69 VAL A CA 1
ATOM 557 C C . VAL A 1 69 ? 14.721 -2.424 -24.286 1.00 79.88 69 VAL A C 1
ATOM 559 O O . VAL A 1 69 ? 13.748 -2.156 -23.576 1.00 79.88 69 VAL A O 1
ATOM 562 N N . ARG A 1 70 ? 14.640 -2.549 -25.615 1.00 70.69 70 ARG A N 1
ATOM 563 C CA . ARG A 1 70 ? 13.407 -2.466 -26.410 1.00 70.69 70 ARG A CA 1
ATOM 564 C C . ARG A 1 70 ? 12.597 -3.758 -26.418 1.00 70.69 70 ARG A C 1
ATOM 566 O O . ARG A 1 70 ? 11.378 -3.685 -26.493 1.00 70.69 70 ARG A O 1
ATOM 573 N N . THR A 1 71 ? 13.274 -4.897 -26.361 1.00 66.75 71 THR A N 1
ATOM 574 C CA . THR A 1 71 ? 12.681 -6.231 -26.535 1.00 66.75 71 THR A CA 1
ATOM 575 C C . THR A 1 71 ? 12.464 -6.957 -25.209 1.00 66.75 71 THR A C 1
ATOM 577 O O . THR A 1 71 ? 11.549 -7.763 -25.087 1.00 66.75 71 THR A O 1
ATOM 580 N N . GLU A 1 72 ? 13.251 -6.634 -24.183 1.00 68.19 72 GLU A N 1
ATOM 581 C CA . GLU A 1 72 ? 13.225 -7.296 -22.882 1.00 68.19 72 GLU A CA 1
ATOM 582 C C . GL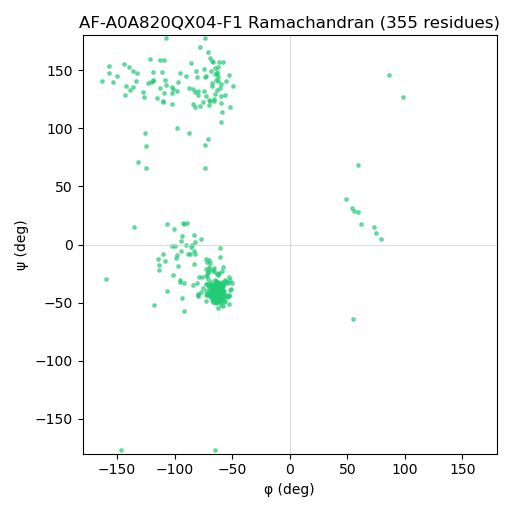U A 1 72 ? 12.617 -6.410 -21.787 1.00 68.19 72 GLU A C 1
ATOM 584 O O . GLU A 1 72 ? 12.898 -5.209 -21.676 1.00 68.19 72 GLU A O 1
ATOM 589 N N . ALA A 1 73 ? 11.842 -7.031 -20.894 1.00 63.31 73 ALA A N 1
ATOM 590 C CA . ALA A 1 73 ? 11.243 -6.385 -19.722 1.00 63.31 73 ALA A CA 1
ATOM 591 C C . ALA A 1 73 ? 12.177 -6.331 -18.486 1.00 63.31 73 ALA A C 1
ATOM 593 O O . ALA A 1 73 ? 11.820 -5.776 -17.440 1.00 63.31 73 ALA A O 1
ATOM 594 N N . THR A 1 74 ? 13.398 -6.864 -18.593 1.00 68.38 74 THR A N 1
ATOM 595 C CA . THR A 1 74 ? 14.438 -6.830 -17.551 1.00 68.38 74 THR A CA 1
ATOM 596 C C . THR A 1 74 ? 14.852 -5.391 -17.198 1.00 68.38 74 THR A C 1
ATOM 598 O O . THR A 1 74 ? 14.621 -4.424 -17.942 1.00 68.38 74 THR A O 1
ATOM 601 N N . SER A 1 75 ? 15.406 -5.192 -15.996 1.00 69.81 75 SER A N 1
ATOM 602 C CA . SER A 1 75 ? 15.792 -3.850 -15.545 1.00 69.81 75 SER A CA 1
ATOM 603 C C . SER A 1 75 ? 16.956 -3.317 -16.388 1.00 69.81 75 SER A C 1
ATOM 605 O O . SER A 1 75 ? 17.886 -4.047 -16.711 1.00 69.81 75 SER A O 1
ATOM 607 N N . VAL A 1 76 ? 16.911 -2.028 -16.739 1.00 77.56 76 VAL A N 1
ATOM 608 C CA . VAL A 1 76 ? 17.954 -1.385 -17.560 1.00 77.56 76 VAL A CA 1
ATOM 609 C C . VAL A 1 76 ? 19.373 -1.583 -16.996 1.00 77.56 76 VAL A C 1
ATOM 611 O O . VAL A 1 76 ? 20.250 -1.902 -17.794 1.00 77.56 76 VAL A O 1
ATOM 614 N N . PRO A 1 77 ? 19.624 -1.446 -15.673 1.00 78.81 77 PRO A N 1
ATOM 615 C CA . PRO A 1 77 ? 20.954 -1.704 -15.116 1.00 78.81 77 PRO A CA 1
ATOM 616 C C . PRO A 1 77 ? 21.416 -3.145 -15.344 1.00 78.81 77 PRO A C 1
ATOM 618 O O . PRO A 1 77 ? 22.533 -3.358 -15.793 1.00 78.81 77 PRO A O 1
ATOM 621 N N . LYS A 1 78 ? 20.520 -4.119 -15.144 1.00 78.88 78 LYS A N 1
ATOM 622 C CA . LYS A 1 78 ? 20.833 -5.537 -15.328 1.00 78.88 78 LYS A CA 1
ATOM 623 C C . LYS A 1 78 ? 21.132 -5.880 -16.788 1.00 78.88 78 LYS A C 1
ATOM 625 O O . LYS A 1 78 ? 22.099 -6.578 -17.050 1.00 78.88 78 LYS A O 1
ATOM 630 N N . ILE A 1 79 ? 20.351 -5.352 -17.737 1.00 82.00 79 ILE A N 1
ATOM 631 C CA . ILE A 1 79 ? 20.635 -5.528 -19.175 1.00 82.00 79 ILE A CA 1
ATOM 632 C C . ILE A 1 79 ? 22.020 -4.973 -19.515 1.00 82.00 79 ILE A C 1
ATOM 634 O O . ILE A 1 79 ? 22.762 -5.598 -20.264 1.00 82.00 79 ILE A O 1
ATOM 638 N N . TYR A 1 80 ? 22.360 -3.797 -18.979 1.00 85.56 80 TYR A N 1
ATOM 639 C CA . TYR A 1 80 ? 23.653 -3.172 -19.231 1.00 85.56 80 TYR A CA 1
ATOM 640 C C . TYR A 1 80 ? 24.806 -4.015 -18.679 1.00 85.56 80 TYR A C 1
ATOM 642 O O . TYR A 1 80 ? 25.749 -4.281 -19.412 1.00 85.56 80 TYR A O 1
ATOM 650 N N . GLU A 1 81 ? 24.709 -4.475 -17.431 1.00 84.38 81 GLU A N 1
ATOM 651 C CA . GLU A 1 81 ? 25.716 -5.336 -16.795 1.00 84.38 81 GLU A CA 1
ATOM 652 C C . GLU A 1 81 ? 25.891 -6.670 -17.535 1.00 84.38 81 GLU A C 1
ATOM 654 O O . GLU A 1 81 ? 27.015 -7.077 -17.814 1.00 84.38 81 GLU A O 1
ATOM 659 N N . GLU A 1 82 ? 24.792 -7.327 -17.915 1.00 85.06 82 GLU A N 1
ATOM 660 C CA . GLU A 1 82 ? 24.834 -8.585 -18.669 1.00 85.06 82 GLU A CA 1
ATOM 661 C C . GLU A 1 82 ? 25.445 -8.408 -20.064 1.00 85.06 82 GLU A C 1
ATOM 663 O O . GLU A 1 82 ? 26.233 -9.245 -20.497 1.00 85.06 82 GLU A O 1
ATOM 668 N N . GLU A 1 83 ? 25.098 -7.335 -20.783 1.00 88.31 83 GLU A N 1
ATOM 669 C CA . GLU A 1 83 ? 25.703 -7.061 -22.090 1.00 88.31 83 GLU A CA 1
ATOM 670 C C . GLU A 1 83 ? 27.158 -6.636 -21.983 1.00 88.31 83 GLU A C 1
ATOM 672 O O . GLU A 1 83 ? 27.936 -6.982 -22.867 1.00 88.31 83 GLU A O 1
ATOM 677 N N . LEU A 1 84 ? 27.539 -5.916 -20.928 1.00 86.81 84 LEU A N 1
ATOM 678 C CA . LEU A 1 84 ? 28.931 -5.566 -20.671 1.00 86.81 84 LEU A CA 1
ATOM 679 C C . LEU A 1 84 ? 29.758 -6.832 -20.423 1.00 86.81 84 LEU A C 1
ATOM 681 O O . LEU A 1 84 ? 30.816 -6.981 -21.016 1.00 86.81 84 LEU A O 1
ATOM 685 N N . ALA A 1 85 ? 29.235 -7.769 -19.626 1.00 85.50 85 ALA A N 1
ATOM 686 C CA . ALA A 1 85 ? 29.877 -9.058 -19.365 1.00 85.50 85 ALA A CA 1
ATOM 687 C C . ALA A 1 85 ? 29.911 -9.979 -20.598 1.00 85.50 85 ALA A C 1
ATOM 689 O O . ALA A 1 85 ? 30.836 -10.771 -20.753 1.00 85.50 85 ALA A O 1
ATOM 690 N N . ARG A 1 86 ? 28.904 -9.895 -21.478 1.00 85.25 86 ARG A N 1
ATOM 691 C CA . ARG A 1 86 ? 28.846 -10.666 -22.731 1.00 85.25 86 ARG A CA 1
ATOM 692 C C . ARG A 1 86 ? 29.717 -10.063 -23.836 1.00 85.25 86 ARG A C 1
ATOM 694 O O . ARG A 1 86 ? 30.130 -10.774 -24.750 1.00 85.25 86 ARG A O 1
ATOM 701 N N . SER A 1 87 ? 29.936 -8.753 -23.811 1.00 82.00 87 SER A N 1
ATOM 702 C CA . SER A 1 87 ? 30.695 -8.059 -24.846 1.00 82.00 87 SER A CA 1
ATOM 703 C C . SER A 1 87 ? 32.187 -8.165 -24.554 1.00 82.00 87 SER A C 1
ATOM 705 O O . SER A 1 87 ? 32.654 -7.676 -23.534 1.00 82.00 87 SER A O 1
ATOM 707 N N . ASN A 1 88 ? 32.949 -8.743 -25.483 1.00 80.62 88 ASN A N 1
ATOM 708 C CA . ASN A 1 88 ? 34.414 -8.752 -25.435 1.00 80.62 88 ASN A CA 1
ATOM 709 C C . ASN A 1 88 ? 34.975 -7.362 -25.792 1.00 80.62 88 ASN A C 1
ATOM 711 O O . ASN A 1 88 ? 35.573 -7.190 -26.852 1.00 80.62 88 ASN A O 1
ATOM 715 N N . ILE A 1 89 ? 34.712 -6.358 -24.955 1.00 86.12 89 I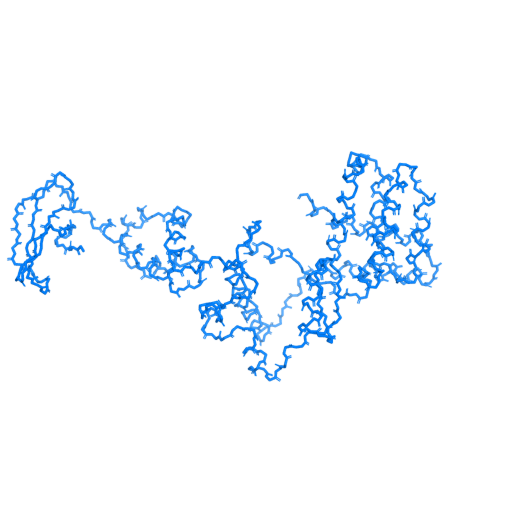LE A N 1
ATOM 716 C CA . ILE A 1 89 ? 35.269 -5.010 -25.118 1.00 86.12 89 ILE A CA 1
ATOM 717 C C . ILE A 1 89 ? 36.696 -4.942 -24.573 1.00 86.12 89 ILE A C 1
ATOM 719 O O . ILE A 1 89 ? 37.055 -5.647 -23.630 1.00 86.12 89 ILE A O 1
ATOM 723 N N . SER A 1 90 ? 37.512 -4.078 -25.170 1.00 86.44 90 SER A N 1
ATOM 724 C CA . SER A 1 90 ? 38.893 -3.853 -24.746 1.00 86.44 90 SER A CA 1
ATOM 725 C C . SER A 1 90 ? 38.976 -3.211 -23.354 1.00 86.44 90 SER A C 1
ATOM 727 O O . SER A 1 90 ? 38.064 -2.506 -22.911 1.00 86.44 90 SER A O 1
ATOM 729 N N . SER A 1 91 ? 40.112 -3.384 -22.669 1.00 84.88 91 SER A N 1
ATOM 730 C CA . SER A 1 91 ? 40.360 -2.746 -21.365 1.00 84.88 91 SER A CA 1
ATOM 731 C C . SER A 1 91 ? 40.263 -1.217 -21.435 1.00 84.88 91 SER A C 1
ATOM 733 O O . SER A 1 91 ? 39.763 -0.589 -20.505 1.00 84.88 91 SER A O 1
ATOM 735 N N . ALA A 1 92 ? 40.683 -0.615 -22.555 1.00 84.00 92 ALA A N 1
ATOM 736 C CA . ALA A 1 92 ? 40.563 0.822 -22.792 1.00 84.00 92 ALA A CA 1
ATOM 737 C C . ALA A 1 92 ? 39.092 1.268 -22.897 1.00 84.00 92 ALA A C 1
ATOM 739 O O . ALA A 1 92 ? 38.700 2.261 -22.284 1.00 84.00 92 ALA A O 1
ATOM 740 N N . ALA A 1 93 ? 38.253 0.505 -23.607 1.00 84.44 93 ALA A N 1
ATOM 741 C CA . ALA A 1 93 ? 36.819 0.770 -23.689 1.00 84.44 93 ALA A CA 1
ATOM 742 C C . ALA A 1 93 ? 36.113 0.582 -22.340 1.00 84.44 93 ALA A C 1
ATOM 744 O O . ALA A 1 93 ? 35.244 1.382 -21.999 1.00 84.44 93 ALA A O 1
ATOM 745 N N . LEU A 1 94 ? 36.496 -0.424 -21.547 1.00 85.88 94 LEU A N 1
ATOM 746 C CA . LEU A 1 94 ? 35.896 -0.684 -20.234 1.00 85.88 94 LEU A CA 1
ATOM 747 C C . LEU A 1 94 ? 36.105 0.483 -19.254 1.00 85.88 94 LEU A C 1
ATOM 749 O O . LEU A 1 94 ? 35.177 0.833 -18.531 1.00 85.88 94 LEU A O 1
ATOM 753 N N . ILE A 1 95 ? 37.281 1.120 -19.273 1.00 85.12 95 ILE A N 1
ATOM 754 C CA . ILE A 1 95 ? 37.586 2.302 -18.443 1.00 85.12 95 ILE A CA 1
ATOM 755 C C . ILE A 1 95 ? 36.699 3.498 -18.822 1.00 85.12 95 ILE A C 1
ATOM 757 O O . ILE A 1 95 ? 36.274 4.260 -17.958 1.00 85.12 95 ILE A O 1
ATOM 761 N N . LEU A 1 96 ? 36.401 3.656 -20.113 1.00 86.12 96 LEU A N 1
ATOM 762 C CA . LEU A 1 96 ? 35.568 4.741 -20.641 1.00 86.12 96 LEU A CA 1
ATOM 763 C C . LEU A 1 96 ? 34.063 4.425 -20.609 1.00 86.12 96 LEU A C 1
ATOM 765 O O . LEU A 1 96 ? 33.239 5.293 -20.923 1.00 86.12 96 LEU A O 1
ATOM 769 N N . ALA A 1 97 ? 33.684 3.188 -20.281 1.00 84.19 97 ALA A N 1
ATOM 770 C CA . ALA A 1 97 ? 32.295 2.767 -20.267 1.00 84.19 97 ALA A CA 1
ATOM 771 C C . ALA A 1 97 ? 31.525 3.543 -19.184 1.00 84.19 97 ALA A C 1
ATOM 773 O O . ALA A 1 97 ? 31.948 3.578 -18.029 1.00 84.19 97 ALA A O 1
ATOM 774 N N . PRO A 1 98 ? 30.368 4.148 -19.512 1.00 83.12 98 PRO A N 1
ATOM 775 C CA . PRO A 1 98 ? 29.581 4.853 -18.512 1.00 83.12 98 PRO A CA 1
ATOM 776 C C . PRO A 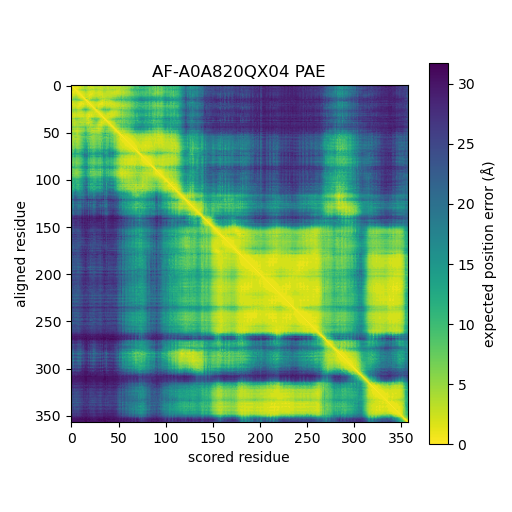1 98 ? 29.090 3.882 -17.437 1.00 83.12 98 PRO A C 1
ATOM 778 O O . PRO A 1 98 ? 28.746 2.731 -17.732 1.00 83.12 98 PRO A O 1
ATOM 781 N N . LEU A 1 99 ? 28.979 4.361 -16.198 1.00 81.50 99 LEU A N 1
ATOM 782 C CA . LEU A 1 99 ? 28.369 3.569 -15.139 1.00 81.50 99 LEU A CA 1
ATOM 783 C C . LEU A 1 99 ? 26.881 3.325 -15.457 1.00 81.50 99 LEU A C 1
ATOM 785 O O . LEU A 1 99 ? 26.227 4.162 -16.100 1.00 81.50 99 LEU A O 1
ATOM 789 N N . PRO A 1 100 ? 26.287 2.213 -14.976 1.00 75.06 100 PRO A N 1
ATOM 790 C CA . PRO A 1 100 ? 24.872 1.915 -15.208 1.00 75.06 100 PRO A CA 1
ATOM 791 C C . PRO A 1 100 ? 23.932 3.059 -14.799 1.00 75.06 100 PRO A C 1
ATOM 793 O O . PRO A 1 100 ? 22.896 3.273 -15.435 1.00 75.06 100 PRO A O 1
ATOM 796 N N . ALA A 1 101 ? 24.295 3.817 -13.757 1.00 73.56 101 ALA A N 1
ATOM 797 C CA . ALA A 1 101 ? 23.553 4.984 -13.287 1.00 73.56 101 ALA A CA 1
ATOM 798 C C . ALA A 1 101 ? 23.482 6.101 -14.344 1.00 73.56 101 ALA A C 1
ATOM 800 O O . ALA A 1 101 ? 22.394 6.622 -14.606 1.00 73.56 101 ALA A O 1
ATOM 801 N N . ASP A 1 102 ? 24.595 6.392 -15.017 1.00 78.12 102 ASP A N 1
ATOM 802 C CA . ASP A 1 102 ? 24.703 7.464 -16.013 1.00 78.12 102 ASP A CA 1
ATOM 803 C C . ASP A 1 102 ? 24.021 7.076 -17.331 1.00 78.12 102 ASP A C 1
ATOM 805 O O . ASP A 1 102 ? 23.316 7.869 -17.968 1.00 78.12 102 ASP A O 1
ATOM 809 N N . ALA A 1 103 ? 24.133 5.801 -17.714 1.00 77.19 103 ALA A N 1
ATOM 810 C CA . ALA A 1 103 ? 23.480 5.260 -18.904 1.00 77.19 103 ALA A CA 1
ATOM 811 C C . ALA A 1 103 ? 21.948 5.141 -18.747 1.00 77.19 103 ALA A C 1
ATOM 813 O O . ALA A 1 103 ? 21.201 5.167 -19.739 1.00 77.19 103 ALA A O 1
ATOM 814 N N . LYS A 1 104 ? 21.449 5.061 -17.504 1.00 75.94 104 LYS A N 1
ATOM 815 C CA . LYS A 1 104 ? 20.041 4.808 -17.160 1.00 75.94 104 LYS A CA 1
ATOM 816 C C . LYS A 1 104 ? 19.071 5.763 -17.848 1.00 75.94 104 LYS A C 1
ATOM 818 O O . LYS A 1 104 ? 18.030 5.327 -18.342 1.00 75.94 104 LYS A O 1
ATOM 823 N N . SER A 1 105 ? 19.362 7.064 -17.885 1.00 74.38 105 SER A N 1
ATOM 824 C CA . SER A 1 105 ? 18.433 8.069 -18.430 1.00 74.38 105 SER A CA 1
ATOM 825 C C . SER A 1 105 ? 18.255 7.937 -19.950 1.00 74.38 105 SER A C 1
ATOM 827 O O . SER A 1 105 ? 17.149 8.086 -20.479 1.00 74.38 105 SER A O 1
ATOM 829 N N . VAL A 1 106 ? 19.340 7.634 -20.666 1.00 77.19 106 VAL A N 1
ATOM 830 C CA . VAL A 1 106 ? 19.368 7.472 -22.126 1.00 77.19 106 VAL A CA 1
ATOM 831 C C . VAL A 1 106 ? 18.685 6.171 -22.530 1.00 77.19 106 VAL A C 1
ATOM 833 O O . VAL A 1 106 ? 17.878 6.159 -23.459 1.00 77.19 106 VAL A O 1
ATOM 836 N N . LEU A 1 107 ? 18.957 5.088 -21.807 1.00 78.81 107 LEU A N 1
ATOM 837 C CA . LEU A 1 107 ? 18.362 3.781 -22.069 1.00 78.81 107 LEU A CA 1
ATOM 838 C C . LEU A 1 107 ? 16.864 3.761 -21.730 1.00 78.81 107 LEU A C 1
ATOM 840 O O . LEU A 1 107 ? 16.063 3.292 -22.532 1.00 78.81 107 LEU A O 1
ATOM 844 N N . ASN A 1 108 ? 16.440 4.395 -20.631 1.00 73.88 108 ASN A N 1
ATOM 845 C CA . ASN A 1 108 ? 15.009 4.562 -20.341 1.00 73.88 108 ASN A CA 1
ATOM 846 C C . ASN A 1 108 ? 14.293 5.457 -21.367 1.00 73.88 108 ASN A C 1
ATOM 848 O O . ASN A 1 108 ? 13.109 5.260 -21.631 1.00 73.88 108 ASN A O 1
ATOM 852 N N . ARG A 1 109 ? 14.978 6.441 -21.970 1.00 76.31 109 ARG A N 1
ATOM 853 C CA . ARG A 1 109 ? 14.438 7.194 -23.120 1.00 76.31 109 ARG A CA 1
ATOM 854 C C . ARG A 1 109 ? 14.271 6.305 -24.353 1.00 76.31 109 ARG A C 1
ATOM 856 O O . ARG A 1 109 ? 13.268 6.436 -25.041 1.00 76.31 109 ARG A O 1
ATOM 863 N N . ALA A 1 110 ? 15.212 5.397 -24.615 1.00 74.94 110 ALA A N 1
ATOM 864 C CA . ALA A 1 110 ? 15.086 4.428 -25.704 1.00 74.94 110 ALA A CA 1
ATOM 865 C C . ALA A 1 110 ? 13.908 3.464 -25.477 1.00 74.94 110 ALA A C 1
ATOM 867 O O . ALA A 1 110 ? 13.127 3.260 -26.400 1.00 74.94 110 ALA A O 1
ATOM 868 N N . ARG A 1 111 ? 13.728 2.964 -24.244 1.00 73.81 111 ARG A N 1
ATOM 869 C CA . ARG A 1 111 ? 12.585 2.119 -23.856 1.00 73.81 111 ARG A CA 1
ATOM 870 C C . ARG A 1 111 ? 11.246 2.831 -24.044 1.00 73.81 111 ARG A C 1
ATOM 872 O O . ARG A 1 111 ? 10.320 2.253 -24.602 1.00 73.81 111 ARG A O 1
ATOM 879 N N . ARG A 1 112 ? 11.164 4.110 -23.657 1.00 70.12 112 ARG A N 1
ATOM 880 C CA . ARG A 1 112 ? 9.951 4.936 -23.806 1.00 70.12 112 ARG A CA 1
ATOM 881 C C . ARG A 1 112 ? 9.458 5.084 -25.245 1.00 70.12 112 ARG A C 1
ATOM 883 O O . ARG A 1 112 ? 8.281 5.343 -25.419 1.00 70.12 112 ARG A O 1
ATOM 890 N N . LYS A 1 113 ? 10.316 4.909 -26.257 1.00 70.75 113 LYS A N 1
ATOM 891 C CA . LYS A 1 113 ? 9.887 4.961 -27.666 1.00 70.75 113 LYS A CA 1
ATOM 892 C C . LYS A 1 113 ? 9.027 3.766 -28.094 1.00 70.75 113 LYS A C 1
ATOM 894 O O . LYS A 1 113 ? 8.343 3.876 -29.098 1.00 70.75 113 LYS A O 1
ATOM 899 N N . ILE A 1 114 ? 9.106 2.648 -27.369 1.00 68.19 114 ILE A N 1
ATOM 900 C CA . ILE A 1 114 ? 8.336 1.417 -27.636 1.00 68.19 114 ILE A CA 1
ATOM 901 C C . ILE A 1 114 ? 7.328 1.142 -26.519 1.00 68.19 114 ILE A C 1
ATOM 903 O O . ILE A 1 114 ? 6.381 0.387 -26.702 1.00 68.19 114 ILE A O 1
ATOM 907 N N . THR A 1 115 ? 7.509 1.770 -25.353 1.00 69.00 115 THR A N 1
ATOM 908 C CA . THR A 1 115 ? 6.509 1.694 -24.288 1.00 69.00 115 THR A CA 1
ATOM 909 C C . THR A 1 115 ? 5.200 2.274 -24.827 1.00 69.00 115 THR A C 1
ATOM 911 O O . THR A 1 115 ? 5.235 3.390 -25.352 1.00 69.00 115 THR A O 1
ATOM 914 N N . PRO A 1 116 ? 4.074 1.553 -24.712 1.00 74.19 116 PRO A N 1
ATOM 915 C CA . PRO A 1 116 ? 2.800 2.057 -25.191 1.00 74.19 116 PRO A CA 1
ATOM 916 C C . PRO A 1 116 ? 2.446 3.387 -24.514 1.00 74.19 116 PRO A C 1
ATOM 918 O O . PRO A 1 116 ? 2.933 3.671 -23.406 1.00 74.19 116 PRO A O 1
ATOM 921 N N . PRO A 1 117 ? 1.591 4.208 -25.146 1.00 79.81 117 PRO A N 1
ATOM 922 C CA . PRO A 1 117 ? 1.046 5.388 -24.491 1.00 79.81 117 PRO A CA 1
ATOM 923 C C . PRO A 1 117 ? 0.411 4.992 -23.155 1.00 79.81 117 PRO A C 1
ATOM 925 O O . PRO A 1 117 ? -0.087 3.880 -22.989 1.00 79.81 117 PRO A O 1
ATOM 928 N N . ILE A 1 118 ? 0.495 5.878 -22.163 1.00 80.81 118 ILE A N 1
ATOM 929 C CA . ILE A 1 118 ? -0.164 5.632 -20.878 1.00 80.81 118 ILE A CA 1
ATOM 930 C C . ILE A 1 118 ? -1.676 5.631 -21.149 1.00 80.81 118 ILE A C 1
ATOM 932 O O . ILE A 1 118 ? -2.156 6.606 -21.730 1.00 80.81 118 ILE A O 1
ATOM 936 N N . PRO A 1 119 ? -2.407 4.570 -20.770 1.00 82.38 119 PRO A N 1
ATOM 937 C CA . PRO A 1 119 ? -3.845 4.508 -20.975 1.00 82.38 119 PRO A CA 1
ATOM 938 C C . PRO A 1 119 ? -4.543 5.658 -20.256 1.00 82.38 119 PRO A C 1
ATOM 940 O O . PRO A 1 119 ? -4.195 5.994 -19.123 1.00 82.38 119 PRO A O 1
ATOM 943 N N . THR A 1 120 ? -5.523 6.257 -20.924 1.00 82.25 120 THR A N 1
ATOM 944 C CA . THR A 1 120 ? -6.381 7.310 -20.364 1.00 82.25 120 THR A CA 1
ATOM 945 C C . THR A 1 120 ? -7.710 6.758 -19.850 1.00 82.25 120 THR A C 1
ATOM 947 O O . THR A 1 120 ? -8.360 7.410 -19.037 1.00 82.25 120 THR A O 1
ATOM 950 N N . SER A 1 121 ? -8.097 5.559 -20.291 1.00 82.06 121 SER A N 1
ATOM 951 C CA . SER A 1 121 ? -9.274 4.807 -19.853 1.00 82.06 121 SER A CA 1
ATOM 952 C C . SER A 1 121 ? -8.873 3.582 -19.030 1.00 82.06 121 SER A C 1
ATOM 954 O O . SER A 1 121 ? -7.756 3.073 -19.130 1.00 82.06 121 SER A O 1
ATOM 956 N N . SER A 1 122 ? -9.813 3.088 -18.222 1.00 69.75 122 SER A N 1
ATOM 957 C CA . SER A 1 122 ? -9.697 1.803 -17.522 1.00 69.75 122 SER A CA 1
ATOM 958 C C . SER A 1 122 ? -9.844 0.597 -18.452 1.00 69.75 122 SER A C 1
ATOM 960 O O . SER A 1 122 ? -9.409 -0.493 -18.098 1.00 69.75 122 SER A O 1
ATOM 962 N N . ASP A 1 123 ? -10.459 0.799 -19.618 1.00 75.38 123 ASP A N 1
ATOM 963 C CA . ASP A 1 123 ? -10.605 -0.199 -20.674 1.00 75.38 123 ASP A CA 1
ATOM 964 C C . ASP A 1 123 ? -9.502 0.029 -21.715 1.00 75.38 123 ASP A C 1
ATOM 966 O O . ASP A 1 123 ? -9.544 1.005 -22.471 1.00 75.38 123 ASP A O 1
ATOM 970 N N . PHE A 1 124 ? -8.443 -0.779 -21.650 1.00 80.00 124 PHE A N 1
ATOM 971 C CA . PHE A 1 124 ? -7.312 -0.723 -22.572 1.00 80.00 124 PHE A CA 1
ATOM 972 C C . PHE A 1 124 ? -6.678 -2.104 -22.734 1.00 80.00 124 PHE A C 1
ATOM 974 O O . PHE A 1 124 ? -6.555 -2.872 -21.776 1.00 80.00 124 PHE A O 1
ATOM 981 N N . ASP A 1 125 ? -6.195 -2.388 -23.939 1.00 80.06 125 A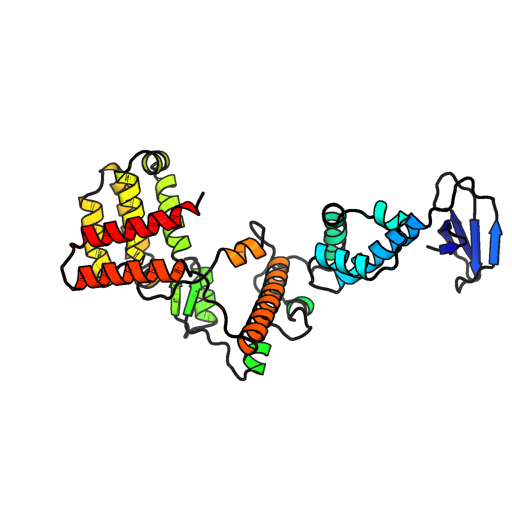SP A N 1
ATOM 982 C CA . ASP A 1 125 ? -5.492 -3.634 -24.210 1.00 80.06 125 ASP A CA 1
ATOM 983 C C . ASP A 1 125 ? -4.096 -3.635 -23.587 1.00 80.06 125 ASP A C 1
ATOM 985 O O . ASP A 1 125 ? -3.270 -2.745 -23.817 1.00 80.06 125 ASP A O 1
ATOM 989 N N . ILE A 1 126 ? -3.806 -4.681 -22.814 1.00 79.06 126 ILE A N 1
ATOM 990 C CA . ILE A 1 126 ? -2.464 -4.932 -22.292 1.00 79.06 126 ILE A CA 1
ATOM 991 C C . ILE A 1 126 ? -1.624 -5.543 -23.430 1.00 79.06 126 ILE A C 1
ATOM 993 O O . ILE A 1 126 ? -1.948 -6.638 -23.894 1.00 79.06 126 ILE A O 1
ATOM 997 N N . PRO A 1 127 ? -0.525 -4.899 -23.869 1.00 79.81 127 PRO A N 1
ATOM 998 C CA . PRO A 1 127 ? 0.337 -5.443 -24.917 1.00 79.81 127 PRO A CA 1
ATOM 999 C C . PRO A 1 127 ? 0.983 -6.770 -24.514 1.00 79.81 127 PRO A C 1
ATOM 1001 O O . PRO A 1 127 ? 1.297 -6.980 -23.340 1.00 79.81 127 PRO A O 1
ATOM 1004 N N . ASP A 1 128 ? 1.305 -7.611 -25.500 1.00 74.56 128 ASP A N 1
ATOM 1005 C CA . ASP A 1 128 ? 1.897 -8.946 -25.295 1.00 74.56 128 ASP A CA 1
ATOM 1006 C C . ASP A 1 128 ? 3.119 -8.967 -24.385 1.00 74.56 128 ASP A C 1
ATOM 1008 O O . ASP A 1 128 ? 3.242 -9.847 -23.532 1.00 74.56 128 ASP A O 1
ATOM 1012 N N . LEU A 1 129 ? 3.976 -7.950 -24.496 1.00 74.62 129 LEU A N 1
ATOM 1013 C CA . LEU A 1 129 ? 5.157 -7.792 -23.651 1.00 74.62 129 LEU A CA 1
ATOM 1014 C C . LEU A 1 129 ? 4.824 -7.807 -22.148 1.00 74.62 129 LEU A C 1
ATOM 1016 O O . LEU A 1 129 ? 5.638 -8.261 -21.347 1.00 74.62 129 LEU A O 1
ATOM 1020 N N . TYR A 1 130 ? 3.647 -7.308 -21.761 1.00 75.31 130 TYR A N 1
ATOM 1021 C CA . TYR A 1 130 ? 3.174 -7.247 -20.374 1.00 75.31 130 TYR A CA 1
ATOM 1022 C C . TYR A 1 130 ? 2.219 -8.388 -20.007 1.00 75.31 130 TYR A C 1
ATOM 1024 O O . TYR A 1 130 ? 1.972 -8.609 -18.822 1.00 75.31 130 TYR A O 1
ATOM 1032 N N . ARG A 1 131 ? 1.732 -9.149 -20.996 1.00 73.12 131 ARG A N 1
ATOM 1033 C CA . ARG A 1 131 ? 0.914 -10.356 -20.792 1.00 73.12 131 ARG A CA 1
ATOM 1034 C C . ARG A 1 131 ? 1.741 -11.602 -20.494 1.00 73.12 131 ARG A C 1
ATOM 1036 O O . ARG A 1 131 ? 1.172 -12.635 -20.162 1.00 73.12 131 ARG A O 1
ATOM 1043 N N . GLN A 1 132 ? 3.067 -11.531 -20.601 1.00 74.31 132 GLN A N 1
ATOM 1044 C CA . GLN A 1 132 ? 3.973 -12.661 -20.387 1.00 74.31 132 GLN A CA 1
ATOM 1045 C C . GLN A 1 132 ? 4.844 -12.471 -19.135 1.00 74.31 132 GLN A C 1
ATOM 1047 O O . GLN A 1 132 ? 5.037 -11.363 -18.657 1.00 74.31 132 GLN A O 1
ATOM 1052 N N . THR A 1 133 ? 5.388 -13.541 -18.567 1.00 69.88 133 THR A N 1
ATOM 1053 C CA . THR A 1 133 ? 6.430 -13.500 -17.542 1.00 69.88 133 THR A CA 1
ATOM 1054 C C . THR A 1 133 ? 7.779 -13.210 -18.198 1.00 69.88 133 THR A C 1
ATOM 1056 O O . THR A 1 133 ? 7.930 -13.324 -19.413 1.00 69.88 133 THR A O 1
ATOM 1059 N N . LEU A 1 134 ? 8.814 -12.926 -17.399 1.00 67.56 134 LEU A N 1
ATOM 1060 C CA . LEU A 1 134 ? 10.183 -12.741 -17.916 1.00 67.56 134 LEU A CA 1
ATOM 1061 C C . LEU A 1 134 ? 10.763 -13.976 -18.631 1.00 67.56 134 LEU A C 1
ATOM 1063 O O . LEU A 1 134 ? 11.795 -13.867 -19.281 1.00 67.56 134 LEU A O 1
ATOM 1067 N N . ASN A 1 135 ? 10.094 -15.128 -18.535 1.00 67.31 135 ASN A N 1
ATOM 1068 C CA . ASN A 1 135 ? 10.465 -16.364 -19.224 1.00 67.31 135 ASN A CA 1
ATOM 1069 C C . ASN A 1 135 ? 9.514 -16.680 -20.399 1.00 67.31 135 ASN A C 1
ATOM 1071 O O . ASN A 1 135 ? 9.427 -17.838 -20.801 1.00 67.31 135 ASN A O 1
ATOM 1075 N N . GLY A 1 136 ? 8.742 -15.700 -20.886 1.00 67.56 136 GLY A N 1
ATOM 1076 C CA . GLY A 1 136 ? 7.877 -15.841 -22.066 1.00 67.56 136 GLY A CA 1
ATOM 1077 C C . GLY A 1 136 ? 6.608 -16.679 -21.867 1.00 67.56 136 GLY A C 1
ATOM 1078 O O . GLY A 1 136 ? 5.998 -17.103 -22.840 1.00 67.56 136 GLY A O 1
ATOM 1079 N N . LYS A 1 137 ? 6.196 -16.960 -20.621 1.00 68.00 137 LYS A N 1
ATOM 1080 C CA . LYS A 1 137 ? 4.937 -17.683 -20.327 1.00 68.00 137 LYS A CA 1
ATOM 1081 C C . LYS A 1 137 ? 3.810 -16.692 -20.050 1.00 68.00 137 LYS A C 1
ATOM 1083 O O . LYS A 1 137 ? 4.113 -15.681 -19.441 1.00 68.00 137 LYS A O 1
ATOM 1088 N N . PRO A 1 138 ? 2.534 -16.939 -20.369 1.00 65.75 138 PRO A N 1
ATOM 1089 C CA . PRO A 1 138 ? 1.492 -15.961 -20.063 1.00 65.75 138 PRO A CA 1
ATOM 1090 C C . PRO A 1 138 ? 1.313 -15.752 -18.542 1.00 65.75 138 PRO A C 1
ATOM 1092 O O . PRO A 1 138 ? 1.563 -16.655 -17.731 1.00 65.75 138 PRO A O 1
ATOM 1095 N N . PHE A 1 139 ? 0.963 -14.525 -18.160 1.00 63.34 139 PHE A N 1
ATOM 1096 C CA . PHE A 1 139 ? 0.968 -13.993 -16.798 1.00 63.34 139 PHE A CA 1
ATOM 1097 C C . PHE A 1 139 ? -0.358 -14.290 -16.064 1.00 63.34 139 PHE A C 1
ATOM 1099 O O . PHE A 1 139 ? -1.433 -14.122 -16.626 1.00 63.34 139 PHE A O 1
ATOM 1106 N N . LEU A 1 140 ? -0.254 -14.742 -14.804 1.00 57.94 140 LEU A N 1
ATOM 1107 C CA . LEU A 1 140 ? -1.315 -15.089 -13.830 1.00 57.94 140 LEU A CA 1
ATOM 1108 C C . LEU A 1 140 ? -2.392 -16.113 -14.248 1.00 57.94 140 LEU A C 1
ATOM 1110 O O . LEU A 1 140 ? -2.412 -17.189 -13.648 1.00 57.94 140 LEU A O 1
ATOM 1114 N N . GLU A 1 141 ? -3.237 -15.855 -15.249 1.00 56.97 141 GLU A N 1
ATOM 1115 C CA . GLU A 1 141 ? -4.308 -16.793 -15.659 1.00 56.97 141 GLU A CA 1
ATOM 1116 C C . GLU A 1 141 ? -3.722 -18.122 -16.135 1.00 56.97 141 GLU A C 1
ATOM 1118 O O . GLU A 1 141 ? -4.056 -19.185 -15.622 1.00 56.97 141 GLU A O 1
ATOM 1123 N N . CYS A 1 142 ? -2.681 -18.058 -16.958 1.00 50.03 142 CYS A N 1
ATOM 1124 C CA . CYS A 1 142 ? -2.030 -19.253 -17.476 1.00 50.03 142 CYS A CA 1
ATOM 1125 C C . CYS A 1 142 ? -1.190 -19.998 -16.417 1.00 50.03 142 CYS A C 1
ATOM 1127 O O . CYS A 1 142 ? -0.740 -21.117 -16.651 1.00 50.03 142 CYS A O 1
ATOM 1129 N N . HIS A 1 143 ? -0.914 -19.400 -15.245 1.00 56.00 143 HIS A N 1
ATOM 1130 C CA . HIS A 1 143 ? -0.310 -20.135 -14.125 1.00 56.00 143 HIS A CA 1
ATOM 1131 C C . HIS A 1 143 ? -1.343 -20.952 -13.365 1.00 56.00 143 HIS A C 1
ATOM 1133 O O . HIS A 1 143 ? -1.049 -22.104 -13.050 1.00 56.00 143 HIS A O 1
ATOM 1139 N N . ALA A 1 144 ? -2.510 -20.362 -13.107 1.00 58.19 144 ALA A N 1
ATOM 1140 C CA . ALA A 1 144 ? -3.641 -21.044 -12.505 1.00 58.19 144 ALA A CA 1
ATOM 1141 C C . ALA A 1 144 ? -4.113 -22.175 -13.439 1.00 58.19 144 ALA A C 1
ATOM 1143 O O . ALA A 1 144 ? -4.097 -23.330 -13.030 1.00 58.19 144 ALA A O 1
ATOM 1144 N N . GLU A 1 145 ? -4.319 -21.892 -14.729 1.00 59.66 145 GLU A N 1
ATOM 1145 C CA . GLU A 1 145 ? -4.652 -22.894 -15.756 1.00 59.66 145 GLU A CA 1
ATOM 1146 C C . GLU A 1 145 ? -3.598 -24.006 -15.869 1.00 59.66 145 GLU A C 1
ATOM 1148 O O . GLU A 1 145 ? -3.947 -25.182 -15.897 1.00 59.66 145 GLU A O 1
ATOM 1153 N N . ARG A 1 146 ? -2.292 -23.681 -15.847 1.00 58.34 146 ARG A N 1
ATOM 1154 C CA . ARG A 1 146 ? -1.219 -24.704 -15.830 1.00 58.34 146 ARG A CA 1
ATOM 1155 C C . ARG A 1 146 ? -1.234 -25.594 -14.590 1.00 58.34 146 ARG A C 1
ATOM 1157 O O . ARG A 1 146 ? -0.677 -26.685 -14.639 1.00 58.34 146 ARG A O 1
ATOM 1164 N N . LEU A 1 147 ? -1.777 -25.107 -13.480 1.00 63.22 147 LEU A N 1
ATOM 1165 C CA . LEU A 1 147 ? -1.964 -25.876 -12.251 1.00 63.22 147 LEU A CA 1
ATOM 1166 C C . LEU A 1 147 ? -3.366 -26.499 -12.170 1.00 63.22 147 LEU A C 1
ATOM 1168 O O . LEU A 1 147 ? -3.684 -27.118 -11.160 1.00 63.22 147 LEU A O 1
ATOM 1172 N N . ASN A 1 148 ? -4.193 -26.335 -13.209 1.00 66.44 148 ASN A N 1
ATOM 1173 C CA . ASN A 1 148 ? -5.610 -26.688 -13.216 1.00 66.44 148 ASN A CA 1
ATOM 1174 C C . ASN A 1 148 ? -6.396 -26.051 -12.049 1.00 66.44 148 ASN A C 1
ATOM 1176 O O . ASN A 1 148 ? -7.344 -26.626 -11.519 1.00 66.44 148 ASN A O 1
ATOM 1180 N N . LEU A 1 149 ? -5.964 -24.863 -11.623 1.00 65.19 149 LEU A N 1
ATOM 1181 C CA . LEU A 1 149 ? -6.593 -24.042 -10.599 1.00 65.19 149 LEU A CA 1
ATOM 1182 C C . LEU A 1 149 ? -7.372 -22.919 -11.275 1.00 65.19 149 LEU A C 1
ATOM 1184 O O . LEU A 1 149 ? -6.868 -22.244 -12.172 1.00 65.19 149 LEU A O 1
ATOM 1188 N N . LYS A 1 150 ? -8.588 -22.666 -10.803 1.00 69.88 150 LYS A N 1
ATOM 1189 C CA . LYS A 1 150 ? -9.320 -21.452 -11.153 1.00 69.88 150 LYS A CA 1
ATOM 1190 C C . LYS A 1 150 ? -8.825 -20.326 -10.248 1.00 69.88 150 LYS A C 1
ATOM 1192 O O . LYS A 1 150 ? -8.701 -20.516 -9.039 1.00 69.88 150 LYS A O 1
ATOM 1197 N N . PHE A 1 151 ? -8.494 -19.166 -10.817 1.00 72.94 151 PHE A N 1
ATOM 1198 C CA . PHE A 1 151 ? -8.091 -18.011 -10.014 1.00 72.94 151 PHE A CA 1
ATOM 1199 C C . PHE A 1 151 ? -9.319 -17.402 -9.318 1.00 72.94 151 PHE A C 1
ATOM 1201 O O . PHE A 1 151 ? -9.956 -16.485 -9.831 1.00 72.94 151 PHE A O 1
ATOM 1208 N N . GLU A 1 152 ? -9.654 -17.952 -8.152 1.00 80.56 152 GLU A N 1
ATOM 1209 C CA . GLU A 1 152 ? -10.777 -17.545 -7.304 1.00 80.56 152 GLU A CA 1
ATOM 1210 C C . GLU A 1 152 ? -10.257 -17.225 -5.897 1.00 80.56 152 GLU A C 1
ATOM 1212 O O . GLU A 1 152 ? -10.215 -18.100 -5.029 1.00 80.56 152 GLU A O 1
ATOM 1217 N N . PRO A 1 153 ? -9.779 -15.991 -5.655 1.00 83.06 153 PRO A N 1
ATOM 1218 C CA . PRO A 1 153 ? -9.333 -15.610 -4.325 1.00 83.06 153 PRO A CA 1
ATOM 1219 C C . PRO A 1 153 ? -10.509 -15.663 -3.343 1.00 83.06 153 PRO A C 1
ATOM 1221 O O . PRO A 1 153 ? -11.571 -15.109 -3.607 1.00 83.06 153 PRO A O 1
ATOM 1224 N N . GLN A 1 154 ? -10.301 -16.282 -2.182 1.00 84.31 154 GLN A N 1
ATOM 1225 C CA . GLN A 1 154 ? -11.284 -16.272 -1.090 1.00 84.31 154 GLN A CA 1
ATOM 1226 C C . GLN A 1 154 ? -11.300 -14.926 -0.353 1.00 84.31 154 GLN A C 1
ATOM 1228 O O . GLN A 1 154 ? -12.324 -14.509 0.186 1.00 84.31 154 GLN A O 1
ATOM 1233 N N . HIS A 1 155 ? -10.161 -14.230 -0.345 1.00 82.38 155 HIS A N 1
ATOM 1234 C CA . HIS A 1 155 ? -9.968 -12.977 0.371 1.00 82.38 155 HIS A CA 1
ATOM 1235 C C . HIS A 1 155 ? -9.225 -11.965 -0.496 1.00 82.38 155 HIS A C 1
ATOM 1237 O O . HIS A 1 155 ? -8.215 -12.293 -1.123 1.00 82.38 155 HIS A O 1
ATOM 1243 N N . VAL A 1 156 ? -9.695 -10.720 -0.494 1.00 84.69 156 VAL A N 1
ATOM 1244 C CA . VAL A 1 156 ? -9.031 -9.588 -1.148 1.00 84.69 156 VAL A CA 1
ATOM 1245 C C . VAL A 1 156 ? -8.867 -8.472 -0.131 1.00 84.69 156 VAL A C 1
ATOM 1247 O O . VAL A 1 156 ? -9.842 -8.053 0.477 1.00 84.69 156 VAL A O 1
ATOM 1250 N N . MET A 1 157 ? -7.644 -7.972 0.039 1.00 83.06 157 MET A N 1
ATOM 1251 C CA . MET A 1 157 ? -7.361 -6.834 0.912 1.00 83.06 157 MET A CA 1
ATOM 1252 C C . MET A 1 157 ? -7.003 -5.606 0.077 1.00 83.06 157 MET A C 1
ATOM 1254 O O . MET A 1 157 ? -6.119 -5.683 -0.778 1.00 83.06 157 MET A O 1
ATOM 1258 N N . SER A 1 158 ? -7.635 -4.467 0.350 1.00 84.12 158 SER A N 1
ATOM 1259 C CA . SER A 1 158 ? -7.269 -3.187 -0.267 1.00 84.12 158 SER A CA 1
ATOM 1260 C C . SER A 1 158 ? -7.473 -2.008 0.683 1.00 84.12 158 SER A C 1
ATOM 1262 O O . SER A 1 158 ? -7.811 -2.189 1.850 1.00 84.12 158 SER A O 1
ATOM 1264 N N . ASP A 1 159 ? -7.238 -0.787 0.206 1.00 82.38 159 ASP A N 1
ATOM 1265 C CA . ASP A 1 159 ? -7.742 0.406 0.888 1.00 82.38 159 ASP A CA 1
ATOM 1266 C C . ASP A 1 159 ? -9.288 0.455 0.891 1.00 82.38 159 ASP A C 1
ATOM 1268 O O . ASP A 1 159 ? -9.973 -0.470 0.441 1.00 82.38 159 ASP A O 1
ATOM 1272 N N . PHE A 1 160 ? -9.825 1.546 1.436 1.00 85.00 160 PHE A N 1
ATOM 1273 C CA . PHE A 1 160 ? -11.257 1.771 1.623 1.00 85.00 160 PHE A CA 1
ATOM 1274 C C . PHE A 1 160 ? -11.914 2.505 0.438 1.00 85.00 160 PHE A C 1
ATOM 1276 O O . PHE A 1 160 ? -13.003 3.063 0.593 1.00 85.00 160 PHE A O 1
ATOM 1283 N N . GLU A 1 161 ? -11.279 2.542 -0.743 1.00 85.88 161 GLU A N 1
ATOM 1284 C CA . GLU A 1 161 ? -11.863 3.183 -1.922 1.00 85.88 161 GLU A CA 1
ATOM 1285 C C . GLU A 1 161 ? -13.058 2.389 -2.466 1.00 85.88 161 GLU A C 1
ATOM 1287 O O . GLU A 1 161 ? -12.954 1.243 -2.905 1.00 85.88 161 GLU A O 1
ATOM 1292 N N . MET A 1 162 ? -14.227 3.031 -2.500 1.00 83.25 162 MET A N 1
ATOM 1293 C CA . MET A 1 162 ? -15.475 2.392 -2.927 1.00 83.25 162 MET A CA 1
ATOM 1294 C C . MET A 1 162 ? -15.439 1.910 -4.387 1.00 83.25 162 MET A C 1
ATOM 1296 O O . MET A 1 162 ? -16.056 0.900 -4.719 1.00 83.25 162 MET A O 1
ATOM 1300 N N . SER A 1 163 ? -14.728 2.621 -5.264 1.00 86.12 163 SER A N 1
ATOM 1301 C CA . SER A 1 163 ? -14.491 2.222 -6.659 1.00 86.12 163 SER A CA 1
ATOM 1302 C C . SER A 1 163 ? -13.753 0.885 -6.736 1.00 86.12 163 SER A C 1
ATOM 1304 O O . SER A 1 163 ? -14.181 -0.010 -7.467 1.00 86.12 163 SER A O 1
ATOM 1306 N N . LEU A 1 164 ? -12.695 0.724 -5.939 1.00 85.31 164 LEU A N 1
ATOM 1307 C CA . LEU A 1 164 ? -11.899 -0.496 -5.880 1.00 85.31 164 LEU A CA 1
ATOM 1308 C C . LEU A 1 164 ? -12.701 -1.658 -5.288 1.00 85.31 164 LEU A C 1
ATOM 1310 O O . LEU A 1 164 ? -12.736 -2.738 -5.873 1.00 85.31 164 LEU A O 1
ATOM 1314 N N . ILE A 1 165 ? -13.423 -1.421 -4.189 1.00 86.69 165 ILE A N 1
ATOM 1315 C CA . ILE A 1 165 ? -14.297 -2.427 -3.566 1.00 86.69 165 ILE A CA 1
ATOM 1316 C C . ILE A 1 165 ? -15.359 -2.915 -4.559 1.00 86.69 165 ILE A C 1
ATOM 1318 O O . ILE A 1 165 ? -15.590 -4.119 -4.680 1.00 86.69 165 ILE A O 1
ATOM 1322 N N . LYS A 1 166 ? -15.994 -2.000 -5.303 1.00 88.12 166 LYS A N 1
ATOM 1323 C CA . LYS A 1 166 ? -16.987 -2.347 -6.331 1.00 88.12 166 LYS A CA 1
ATOM 1324 C C . LYS A 1 166 ? -16.373 -3.174 -7.459 1.00 88.12 166 LYS A C 1
ATOM 1326 O O . LYS A 1 166 ? -16.950 -4.194 -7.823 1.00 88.12 166 LYS A O 1
ATOM 1331 N N . ALA A 1 167 ? -15.200 -2.785 -7.961 1.00 88.94 167 ALA A N 1
ATOM 1332 C CA . ALA A 1 167 ? -14.491 -3.536 -8.996 1.00 88.94 167 ALA A CA 1
ATOM 1333 C C . ALA A 1 167 ? -14.115 -4.954 -8.529 1.00 88.94 167 ALA A C 1
ATOM 1335 O O . ALA A 1 167 ? -14.313 -5.922 -9.265 1.00 88.94 167 ALA A O 1
ATOM 1336 N N . VAL A 1 168 ? -13.640 -5.097 -7.285 1.00 88.12 168 VAL A N 1
ATOM 1337 C CA . VAL A 1 168 ? -13.338 -6.403 -6.680 1.00 88.12 168 VAL A CA 1
ATOM 1338 C C . VAL A 1 168 ? -14.597 -7.255 -6.571 1.00 88.12 168 VAL A C 1
ATOM 1340 O O . VAL A 1 168 ? -14.572 -8.394 -7.019 1.00 88.12 168 VAL A O 1
ATOM 1343 N N . LYS A 1 169 ? -15.708 -6.718 -6.053 1.00 88.81 169 LYS A N 1
ATOM 1344 C CA . LYS A 1 169 ? -16.978 -7.460 -5.940 1.00 88.81 169 LYS A CA 1
ATOM 1345 C C . LYS A 1 169 ? -17.553 -7.852 -7.301 1.00 88.81 169 LYS A C 1
ATOM 1347 O O . LYS A 1 169 ? -18.115 -8.931 -7.435 1.00 88.81 169 LYS A O 1
ATOM 1352 N N . GLN A 1 170 ? -17.397 -7.002 -8.314 1.00 90.44 170 GLN A N 1
ATOM 1353 C CA . GLN A 1 170 ? -17.826 -7.310 -9.677 1.00 90.44 170 GLN A CA 1
ATOM 1354 C C . GLN A 1 170 ? -16.995 -8.448 -10.286 1.00 90.44 170 GLN A C 1
ATOM 1356 O O . GLN A 1 170 ? -17.547 -9.310 -10.966 1.00 90.44 170 GLN A O 1
ATOM 1361 N N . LYS A 1 171 ? -15.675 -8.460 -10.056 1.00 88.19 171 LYS A N 1
ATOM 1362 C CA . LYS A 1 171 ? -14.772 -9.463 -10.641 1.00 88.19 171 LYS A CA 1
ATOM 1363 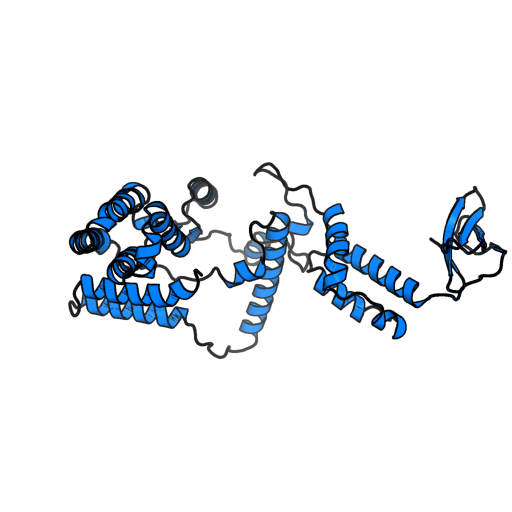C C . LYS A 1 171 ? -14.705 -10.766 -9.839 1.00 88.19 171 LYS A C 1
ATOM 1365 O O . LYS A 1 171 ? -14.573 -11.833 -10.431 1.00 88.19 171 LYS A O 1
ATOM 1370 N N . PHE A 1 172 ? -14.801 -10.679 -8.517 1.00 89.69 172 PHE A N 1
ATOM 1371 C CA . PHE A 1 172 ? -14.687 -11.780 -7.562 1.00 89.69 172 PHE A CA 1
ATOM 1372 C C . PHE A 1 172 ? -15.847 -11.716 -6.556 1.00 89.69 172 PHE A C 1
ATOM 1374 O O . PHE A 1 172 ? -15.640 -11.382 -5.389 1.00 89.69 172 PHE A O 1
ATOM 1381 N N . PRO A 1 173 ? -17.084 -12.029 -6.981 1.00 90.12 173 PRO A N 1
ATOM 1382 C CA . PRO A 1 173 ? -18.273 -11.863 -6.143 1.00 90.12 173 PRO A CA 1
ATOM 1383 C C . PRO A 1 173 ? -18.273 -12.758 -4.899 1.00 90.12 173 PRO A C 1
ATOM 1385 O O . PRO A 1 173 ? -18.918 -12.425 -3.911 1.00 90.12 173 PRO A O 1
ATOM 1388 N N . MET A 1 174 ? -17.551 -13.882 -4.944 1.00 89.62 174 MET A N 1
ATOM 1389 C CA . MET A 1 174 ? -17.412 -14.816 -3.821 1.00 89.62 174 MET A CA 1
ATOM 1390 C C . MET A 1 174 ? -16.247 -14.465 -2.884 1.00 89.62 174 MET A C 1
ATOM 1392 O O . MET A 1 174 ? -16.101 -15.094 -1.841 1.00 89.62 174 MET A O 1
ATOM 1396 N N . ALA A 1 175 ? -15.399 -13.497 -3.247 1.00 89.19 175 ALA A N 1
ATOM 1397 C CA . ALA A 1 175 ? -14.281 -13.097 -2.406 1.00 89.19 175 ALA A CA 1
ATOM 1398 C C . ALA A 1 175 ? -14.760 -12.177 -1.282 1.00 89.19 175 ALA A C 1
ATOM 1400 O O . ALA A 1 175 ? -15.423 -11.165 -1.526 1.00 89.19 175 ALA A O 1
ATOM 1401 N N . THR A 1 176 ? -14.344 -12.465 -0.052 1.00 85.75 176 THR A N 1
ATOM 1402 C CA . THR A 1 176 ? -14.520 -11.526 1.055 1.00 85.75 176 THR A CA 1
ATOM 1403 C C . THR A 1 176 ? -13.507 -10.397 0.913 1.00 85.75 176 THR A C 1
ATOM 1405 O O . THR A 1 176 ? -12.295 -10.628 0.863 1.00 85.75 176 THR A O 1
ATOM 1408 N N . HIS A 1 177 ? -14.003 -9.164 0.838 1.00 86.62 177 HIS A N 1
ATOM 1409 C CA . HIS A 1 177 ? -13.159 -7.976 0.860 1.00 86.62 177 HIS A CA 1
ATOM 1410 C C . HIS A 1 177 ? -12.836 -7.579 2.302 1.00 86.62 177 HIS A C 1
ATOM 1412 O O . HIS A 1 177 ? -13.734 -7.519 3.136 1.00 86.62 177 HIS A O 1
ATOM 1418 N N . HIS A 1 178 ? -11.563 -7.285 2.556 1.00 84.19 178 HIS A N 1
ATOM 1419 C CA . HIS A 1 178 ? -11.048 -6.811 3.834 1.00 84.19 178 HIS A CA 1
ATOM 1420 C C . HIS A 1 178 ? -10.342 -5.469 3.652 1.00 84.19 178 HIS A C 1
ATOM 1422 O O . HIS A 1 178 ? -9.576 -5.248 2.709 1.00 84.19 178 HIS A O 1
ATOM 1428 N N . GLY A 1 179 ? -10.565 -4.566 4.588 1.00 83.12 179 GLY A N 1
ATOM 1429 C CA . GLY A 1 179 ? -9.876 -3.295 4.685 1.00 83.12 179 GLY A CA 1
ATOM 1430 C C . GLY A 1 179 ? -8.439 -3.469 5.156 1.00 83.12 179 GLY A C 1
ATOM 1431 O O . GLY A 1 179 ? -8.104 -4.320 5.979 1.00 83.12 179 GLY A O 1
ATOM 1432 N N . CYS A 1 180 ? -7.553 -2.635 4.632 1.00 84.75 180 CYS A N 1
ATOM 1433 C CA . CYS A 1 180 ? -6.152 -2.663 5.004 1.00 84.75 180 CYS A CA 1
ATOM 1434 C C . CYS A 1 180 ? -5.912 -1.894 6.310 1.00 84.75 180 CYS A C 1
ATOM 1436 O O . CYS A 1 180 ? -6.051 -0.669 6.352 1.00 84.75 180 CYS A O 1
ATOM 1438 N N . TYR A 1 181 ? -5.428 -2.596 7.339 1.00 85.31 181 TYR A N 1
ATOM 1439 C CA . TYR A 1 181 ? -5.050 -2.007 8.632 1.00 85.31 181 TYR A CA 1
ATOM 1440 C C . TYR A 1 181 ? -4.095 -0.809 8.514 1.00 85.31 181 TYR A C 1
ATOM 1442 O O . TYR A 1 181 ? -4.252 0.186 9.212 1.00 85.31 181 TYR A O 1
ATOM 1450 N N . PHE A 1 182 ? -3.129 -0.860 7.589 1.00 82.06 182 PHE A N 1
ATOM 1451 C CA . PHE A 1 182 ? -2.216 0.265 7.364 1.00 82.06 182 PHE A CA 1
ATOM 1452 C C . PHE A 1 182 ? -2.966 1.535 6.936 1.00 82.06 182 PHE A C 1
ATOM 1454 O O . PHE A 1 182 ? -2.727 2.606 7.488 1.00 82.06 182 PHE A O 1
ATOM 1461 N N . HIS A 1 183 ? -3.901 1.416 5.989 1.00 84.44 183 HIS A N 1
ATOM 1462 C CA . HIS A 1 183 ? -4.699 2.551 5.523 1.00 84.44 183 HIS A CA 1
ATOM 1463 C C . HIS A 1 183 ? -5.707 3.026 6.576 1.00 84.44 183 HIS A C 1
ATOM 1465 O O . HIS A 1 183 ? -6.003 4.220 6.630 1.00 84.44 183 HIS A O 1
ATOM 1471 N N . TYR A 1 184 ? -6.188 2.126 7.439 1.00 90.31 184 TYR A N 1
ATOM 1472 C CA . TYR A 1 184 ? -7.006 2.470 8.604 1.00 90.31 184 TYR A CA 1
ATOM 1473 C C . TYR A 1 184 ? -6.216 3.364 9.572 1.00 90.31 184 TYR A C 1
ATOM 1475 O O . TYR A 1 184 ? -6.613 4.506 9.811 1.00 90.31 184 TYR A O 1
ATOM 1483 N N . CYS A 1 185 ? -5.030 2.927 10.016 1.00 90.25 185 CYS A N 1
ATOM 1484 C CA . CYS A 1 185 ? -4.153 3.740 10.866 1.00 90.25 185 CYS A CA 1
ATOM 1485 C C . CYS A 1 185 ? -3.753 5.060 10.195 1.00 90.25 185 CYS A C 1
ATOM 1487 O O . CYS A 1 185 ? -3.753 6.109 10.836 1.00 90.25 185 CYS A O 1
ATOM 1489 N N . GLN A 1 186 ? -3.442 5.031 8.895 1.00 87.62 186 GLN A N 1
ATOM 1490 C CA . GLN A 1 186 ? -3.076 6.235 8.151 1.00 87.62 186 GLN A CA 1
ATOM 1491 C C . GLN A 1 186 ? -4.231 7.244 8.090 1.00 87.62 186 GLN A C 1
ATOM 1493 O O . GLN A 1 186 ? -3.998 8.446 8.185 1.00 87.62 186 GLN A O 1
ATOM 1498 N N . SER A 1 187 ? -5.469 6.777 7.929 1.00 92.25 187 SER A N 1
ATOM 1499 C CA . SER A 1 187 ? -6.656 7.639 7.896 1.00 92.25 187 SER A CA 1
ATOM 1500 C C . SER A 1 187 ? -6.918 8.286 9.254 1.00 92.25 187 SER A C 1
ATOM 1502 O O . SER A 1 187 ? -7.178 9.485 9.312 1.00 92.25 187 SER A O 1
ATOM 1504 N N . LEU A 1 188 ? -6.759 7.526 10.343 1.00 95.12 188 LEU A N 1
ATOM 1505 C CA . LEU A 1 188 ? -6.825 8.059 11.704 1.00 95.12 188 LEU A CA 1
ATOM 1506 C C . LEU A 1 188 ? -5.756 9.130 11.938 1.00 95.12 188 LEU A C 1
ATOM 1508 O O . LEU A 1 188 ? -6.071 10.224 12.392 1.00 95.12 188 LEU A O 1
ATOM 1512 N N . TYR A 1 189 ? -4.508 8.857 11.555 1.00 93.25 189 TYR A N 1
ATOM 1513 C CA . TYR A 1 189 ? -3.425 9.830 11.696 1.00 93.25 189 TYR A CA 1
ATOM 1514 C C . TYR A 1 189 ? -3.652 11.089 10.844 1.00 93.25 189 TYR A C 1
ATOM 1516 O O . TYR A 1 189 ? -3.428 12.201 11.314 1.00 93.25 189 TYR A O 1
ATOM 1524 N N . LYS A 1 190 ? -4.162 10.949 9.613 1.00 93.19 190 LYS A N 1
ATOM 1525 C CA . LYS A 1 190 ? -4.576 12.099 8.792 1.00 93.19 190 LYS A CA 1
ATOM 1526 C C . LYS A 1 190 ? -5.643 12.934 9.496 1.00 93.19 190 LYS A C 1
ATOM 1528 O O . LYS A 1 190 ? -5.553 14.157 9.459 1.00 93.19 190 LYS A O 1
ATOM 1533 N N . GLN A 1 191 ? -6.609 12.300 10.160 1.00 96.81 191 GLN A N 1
ATOM 1534 C CA . GLN A 1 191 ? -7.620 13.028 10.921 1.00 96.81 191 GLN A CA 1
ATOM 1535 C C . GLN A 1 191 ? -7.013 13.794 12.104 1.00 96.81 191 GLN A C 1
ATOM 1537 O O . GLN A 1 191 ? -7.370 14.950 12.307 1.00 96.81 191 GLN A O 1
ATOM 1542 N N . VAL A 1 192 ? -6.065 13.197 12.835 1.00 95.00 192 VAL A N 1
ATOM 1543 C CA . VAL A 1 192 ? -5.311 13.886 13.903 1.00 95.00 192 VAL A CA 1
ATOM 1544 C C . VAL A 1 192 ? -4.664 15.167 13.364 1.00 95.00 192 VAL A C 1
ATOM 1546 O O . VAL A 1 192 ? -4.786 16.223 13.977 1.00 95.00 192 VAL A O 1
ATOM 1549 N N . GLN A 1 193 ? -4.039 15.111 12.182 1.00 94.69 193 GLN A N 1
ATOM 1550 C CA . GLN A 1 193 ? -3.451 16.297 11.548 1.00 94.69 193 GLN A CA 1
ATOM 1551 C C . GLN A 1 193 ? -4.509 17.342 11.154 1.00 94.69 193 GLN A C 1
ATOM 1553 O O . GLN A 1 193 ? -4.322 18.527 11.415 1.00 94.69 193 GLN A O 1
ATOM 1558 N N . LEU A 1 194 ? -5.629 16.918 10.555 1.00 96.44 194 LEU A N 1
ATOM 1559 C CA . LEU A 1 194 ? -6.706 17.819 10.115 1.00 96.44 194 LEU A CA 1
ATOM 1560 C C . LEU A 1 194 ? -7.387 18.557 11.272 1.00 96.44 194 LEU A C 1
ATOM 1562 O O . LEU A 1 194 ? -7.838 19.683 11.089 1.00 96.44 194 LEU A O 1
ATOM 1566 N N . LEU A 1 195 ? -7.450 17.933 12.447 1.00 96.88 195 LEU A N 1
ATOM 1567 C CA . LEU A 1 195 ? -7.994 18.537 13.663 1.00 96.88 195 LEU A CA 1
ATOM 1568 C C . LEU A 1 195 ? -6.982 19.438 14.392 1.00 96.88 195 LEU A C 1
ATOM 1570 O O . LEU A 1 195 ? -7.294 19.962 15.454 1.00 96.88 195 LEU A O 1
ATOM 1574 N N . GLY A 1 196 ? -5.768 19.615 13.858 1.00 95.25 196 GLY A N 1
ATOM 1575 C CA . GLY A 1 196 ? -4.719 20.412 14.502 1.00 95.25 196 GLY A CA 1
ATOM 1576 C C . GLY A 1 196 ? -4.051 19.723 15.698 1.00 95.25 196 GLY A C 1
ATOM 1577 O O . GLY A 1 196 ? -3.240 20.336 16.384 1.00 95.25 196 GLY A O 1
ATOM 1578 N N . LEU A 1 197 ? -4.323 18.434 15.922 1.00 94.38 197 LEU A N 1
ATOM 1579 C CA . LEU A 1 197 ? -3.792 17.649 17.044 1.00 94.38 197 LEU A CA 1
ATOM 1580 C C . LEU A 1 197 ? -2.382 17.094 16.772 1.00 94.38 197 LEU A C 1
ATOM 1582 O O . LEU A 1 197 ? -1.874 16.281 17.539 1.00 94.38 197 LEU A O 1
ATOM 1586 N N . GLY A 1 198 ? -1.733 17.499 15.675 1.00 92.62 198 GLY A N 1
ATOM 1587 C CA . GLY A 1 198 ? -0.435 16.961 15.261 1.00 92.62 198 GLY A CA 1
ATOM 1588 C C . GLY A 1 198 ? 0.683 17.187 16.282 1.00 92.62 198 GLY A C 1
ATOM 1589 O O . GLY A 1 198 ? 1.425 16.250 16.578 1.00 92.62 198 GLY A O 1
ATOM 1590 N N . THR A 1 199 ? 0.770 18.392 16.854 1.00 92.25 199 THR A N 1
ATOM 1591 C CA . THR A 1 199 ? 1.741 18.716 17.913 1.00 92.25 199 THR A CA 1
ATOM 1592 C C . THR A 1 199 ? 1.432 17.947 19.194 1.00 92.25 199 THR A C 1
ATOM 1594 O O . THR A 1 199 ? 2.315 17.288 19.733 1.00 92.25 199 THR A O 1
ATOM 1597 N N . ALA A 1 200 ? 0.166 17.931 19.626 1.00 92.94 200 ALA A N 1
ATOM 1598 C CA . ALA A 1 200 ? -0.267 17.189 20.811 1.00 92.94 200 ALA A CA 1
ATOM 1599 C C . ALA A 1 200 ? 0.008 15.681 20.680 1.00 92.94 200 ALA A C 1
ATOM 1601 O O . ALA A 1 200 ? 0.513 15.060 21.602 1.00 92.94 200 ALA A O 1
ATOM 1602 N N . TYR A 1 201 ? -0.206 15.087 19.506 1.00 92.38 201 TYR A N 1
ATOM 1603 C CA . TYR A 1 201 ? 0.155 13.689 19.253 1.00 92.38 201 TYR A CA 1
ATOM 1604 C C . TYR A 1 201 ? 1.657 13.412 19.454 1.00 92.38 201 TYR A C 1
ATOM 1606 O O . TYR A 1 201 ? 2.042 12.321 19.887 1.00 92.38 201 TYR A O 1
ATOM 1614 N N . PHE A 1 202 ? 2.522 14.375 19.127 1.00 88.94 202 PHE A N 1
ATOM 1615 C CA . PHE A 1 202 ? 3.965 14.236 19.311 1.00 88.94 202 PHE A CA 1
ATOM 1616 C C . PHE A 1 202 ? 4.388 14.482 20.763 1.00 88.94 202 PHE A C 1
ATOM 1618 O O . PHE A 1 202 ? 5.165 13.698 21.301 1.00 88.94 202 PHE A O 1
ATOM 1625 N N . GLU A 1 203 ? 3.857 15.513 21.413 1.00 91.38 203 GLU A N 1
ATOM 1626 C CA . GLU A 1 203 ? 4.347 16.003 22.709 1.00 91.38 203 GLU A CA 1
ATOM 1627 C C . GLU A 1 203 ? 3.588 15.429 23.916 1.00 91.38 203 GLU A C 1
ATOM 1629 O O . GLU A 1 203 ? 4.199 15.194 24.956 1.00 91.38 203 GLU A O 1
ATOM 1634 N N . ASP A 1 2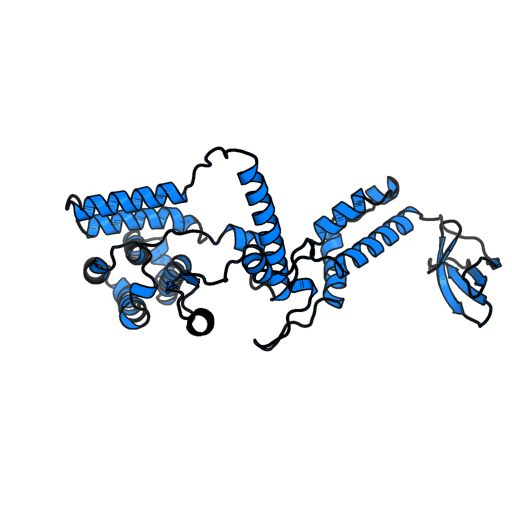04 ? 2.293 15.135 23.776 1.00 93.12 204 ASP A N 1
ATOM 1635 C CA . ASP A 1 204 ? 1.422 14.673 24.859 1.00 93.12 204 ASP A CA 1
ATOM 1636 C C . ASP A 1 204 ? 1.171 13.155 24.797 1.00 93.12 204 ASP A C 1
ATOM 1638 O O . ASP A 1 204 ? 0.648 12.605 23.820 1.00 93.12 204 ASP A O 1
ATOM 1642 N N . GLU A 1 205 ? 1.542 12.454 25.873 1.00 92.12 205 GLU A N 1
ATOM 1643 C CA . GLU A 1 205 ? 1.399 10.997 25.965 1.00 92.12 205 GLU A CA 1
ATOM 1644 C C . GLU A 1 205 ? -0.072 10.571 25.969 1.00 92.12 205 GLU A C 1
ATOM 1646 O O . GLU A 1 205 ? -0.391 9.547 25.365 1.00 92.12 205 GLU A O 1
ATOM 1651 N N . SER A 1 206 ? -0.965 11.354 26.586 1.00 92.62 206 SER A N 1
ATOM 1652 C CA . SER A 1 206 ? -2.393 11.024 26.682 1.00 92.62 206 SER A CA 1
ATOM 1653 C C . SER A 1 206 ? -3.063 11.039 25.304 1.00 92.62 206 SER A C 1
ATOM 1655 O O . SER A 1 206 ? -3.654 10.046 24.874 1.00 92.62 206 SER A O 1
ATOM 1657 N N . THR A 1 207 ? -2.852 12.108 24.534 1.00 92.44 207 THR A N 1
ATOM 1658 C CA . THR A 1 207 ? -3.296 12.243 23.140 1.00 92.44 207 THR A CA 1
ATOM 1659 C C . THR A 1 207 ? -2.729 11.119 22.276 1.00 92.44 207 THR A C 1
ATOM 1661 O O . THR A 1 207 ? -3.455 10.475 21.507 1.00 92.44 207 THR A O 1
ATOM 1664 N N . ARG A 1 208 ? -1.428 10.828 22.413 1.00 92.69 208 ARG A N 1
ATOM 1665 C CA . ARG A 1 208 ? -0.771 9.758 21.653 1.00 92.69 208 ARG A CA 1
ATOM 1666 C C . ARG A 1 208 ? -1.297 8.374 22.024 1.00 92.69 208 ARG A C 1
ATOM 1668 O O . ARG A 1 208 ? -1.406 7.510 21.151 1.00 92.69 208 ARG A O 1
ATOM 1675 N N . LEU A 1 209 ? -1.581 8.127 23.301 1.00 93.00 209 LEU A N 1
ATOM 1676 C CA . LEU A 1 209 ? -2.178 6.883 23.780 1.00 93.00 209 LEU A CA 1
ATOM 1677 C C . LEU A 1 209 ? -3.604 6.741 23.248 1.00 93.00 209 LEU A C 1
ATOM 1679 O O . LEU A 1 209 ? -3.884 5.731 22.615 1.00 93.00 209 LEU A O 1
ATOM 1683 N N . SER A 1 210 ? -4.452 7.763 23.376 1.00 94.81 210 SER A N 1
ATOM 1684 C CA . SER A 1 210 ? -5.831 7.759 22.864 1.00 94.81 210 SER A CA 1
ATOM 1685 C C . SER A 1 210 ? -5.887 7.458 21.356 1.00 94.81 210 SER A C 1
ATOM 1687 O O . SER A 1 210 ? -6.630 6.579 20.902 1.00 94.81 210 SER A O 1
ATOM 1689 N N . CYS A 1 211 ? -4.996 8.073 20.568 1.00 94.88 211 CYS A N 1
ATOM 1690 C CA . CYS A 1 211 ? -4.868 7.785 19.138 1.00 94.88 211 CYS A CA 1
ATOM 1691 C C . CYS A 1 211 ? -4.426 6.336 18.861 1.00 94.88 211 CYS A C 1
ATOM 1693 O O . CYS A 1 211 ? -5.007 5.662 18.006 1.00 94.88 211 CYS A O 1
ATOM 1695 N N . ARG A 1 212 ? -3.407 5.830 19.571 1.00 94.19 212 ARG A N 1
ATOM 1696 C CA . ARG A 1 212 ? -2.907 4.452 19.398 1.00 94.19 212 ARG A CA 1
ATOM 1697 C C . ARG A 1 212 ? -3.915 3.402 19.859 1.00 94.19 212 ARG A C 1
ATOM 1699 O O . ARG A 1 212 ? -4.053 2.382 19.192 1.00 94.19 212 ARG A O 1
ATOM 1706 N N . SER A 1 213 ? -4.626 3.652 20.951 1.00 95.81 213 SER A N 1
ATOM 1707 C CA . SER A 1 213 ? -5.705 2.802 21.455 1.00 95.81 213 SER A CA 1
ATOM 1708 C C . SER A 1 213 ? -6.852 2.730 20.448 1.00 95.81 213 SER A C 1
ATOM 1710 O O . SER A 1 213 ? -7.320 1.640 20.133 1.00 95.81 213 SER A O 1
ATOM 1712 N N . THR A 1 214 ? -7.199 3.852 19.809 1.00 96.50 214 THR A N 1
ATOM 1713 C CA . THR A 1 214 ? -8.170 3.866 18.700 1.00 96.50 214 THR A CA 1
ATOM 1714 C C . THR A 1 214 ? -7.673 3.064 17.487 1.00 96.50 214 THR A C 1
ATOM 1716 O O . THR A 1 214 ? -8.426 2.309 16.871 1.00 96.50 214 THR A O 1
ATOM 1719 N N . MET A 1 215 ? -6.381 3.147 17.146 1.00 94.50 215 MET A N 1
ATOM 1720 C CA . MET A 1 215 ? -5.787 2.292 16.104 1.00 94.50 215 MET A CA 1
ATOM 1721 C C . MET A 1 215 ? -5.807 0.802 16.489 1.00 94.50 215 MET A C 1
ATOM 1723 O O . MET A 1 215 ? -5.976 -0.057 15.624 1.00 94.50 215 MET A O 1
ATOM 1727 N N . ALA A 1 216 ? -5.665 0.485 17.775 1.00 94.19 216 ALA A N 1
ATOM 1728 C CA . ALA A 1 216 ? -5.681 -0.880 18.284 1.00 94.19 216 ALA A CA 1
ATOM 1729 C C . ALA A 1 216 ? -7.066 -1.545 18.220 1.00 94.19 216 ALA A C 1
ATOM 1731 O O . ALA A 1 216 ? -7.125 -2.771 18.181 1.00 94.19 216 ALA A O 1
ATOM 1732 N N . LEU A 1 217 ? -8.160 -0.775 18.113 1.00 95.50 217 LEU A N 1
ATOM 1733 C CA . LEU A 1 217 ? -9.531 -1.299 17.978 1.00 95.50 217 LEU A CA 1
ATOM 1734 C C . LEU A 1 217 ? -9.700 -2.303 16.834 1.00 95.50 217 LEU A C 1
ATOM 1736 O O . LEU A 1 217 ? -10.521 -3.210 16.916 1.00 95.50 217 LEU A O 1
ATOM 1740 N N . ALA A 1 218 ? -8.893 -2.195 15.777 1.00 92.38 218 ALA A N 1
ATOM 1741 C CA . ALA A 1 218 ? -8.958 -3.129 14.654 1.00 92.38 218 ALA A CA 1
ATOM 1742 C C . ALA A 1 218 ? -8.460 -4.539 15.018 1.00 92.38 218 ALA A C 1
ATOM 1744 O O . ALA A 1 218 ? -8.702 -5.487 14.275 1.00 92.38 218 ALA A O 1
ATOM 1745 N N . LEU A 1 219 ? -7.756 -4.672 16.143 1.00 91.44 219 LEU A N 1
ATOM 1746 C CA . LEU A 1 219 ? -7.205 -5.920 16.664 1.00 91.44 219 LEU A CA 1
ATOM 1747 C C . LEU A 1 219 ? -8.092 -6.545 17.751 1.00 91.44 219 LEU A C 1
ATOM 1749 O O . LEU A 1 219 ? -7.825 -7.675 18.150 1.00 91.44 219 LEU A O 1
ATOM 1753 N N . LEU A 1 220 ? -9.118 -5.830 18.226 1.00 92.50 220 LEU A N 1
ATOM 1754 C CA . LEU A 1 220 ? -10.063 -6.350 19.211 1.00 92.50 220 LEU A CA 1
ATOM 1755 C C . LEU A 1 220 ? -11.034 -7.351 18.559 1.00 92.50 220 LEU A C 1
ATOM 1757 O O . LEU A 1 220 ? -11.364 -7.190 17.379 1.00 92.50 220 LEU A O 1
ATOM 1761 N N . PRO A 1 221 ? -11.547 -8.336 19.316 1.00 91.88 221 PRO A N 1
ATOM 1762 C CA . PRO A 1 221 ? -12.777 -9.035 18.957 1.00 91.88 221 PRO A CA 1
ATOM 1763 C C . PRO A 1 221 ? -13.882 -8.032 18.606 1.00 91.88 221 PRO A C 1
ATOM 1765 O O . PRO A 1 221 ? -14.028 -7.000 19.267 1.00 91.88 221 PRO A O 1
ATOM 1768 N N . ILE A 1 222 ? -14.624 -8.305 17.532 1.00 92.12 222 ILE A N 1
ATOM 1769 C CA . ILE A 1 222 ? -15.541 -7.329 16.927 1.00 92.12 222 ILE A CA 1
ATOM 1770 C C . ILE A 1 222 ? -16.659 -6.911 17.890 1.00 92.12 222 ILE A C 1
ATOM 1772 O O . ILE A 1 222 ? -17.080 -5.757 17.891 1.00 92.12 222 ILE A O 1
ATOM 1776 N N . GLU A 1 223 ? -17.079 -7.837 18.746 1.00 93.69 223 GLU A N 1
ATOM 1777 C CA . GLU A 1 223 ? -18.097 -7.678 19.777 1.00 93.69 223 GLU A CA 1
ATOM 1778 C C . GLU A 1 223 ? -17.703 -6.704 20.895 1.00 93.69 223 GLU A C 1
ATOM 1780 O O . GLU A 1 223 ? -18.581 -6.184 21.571 1.00 93.69 223 GLU A O 1
ATOM 1785 N N . LEU A 1 224 ? -16.409 -6.416 21.074 1.00 95.81 224 LEU A N 1
ATOM 1786 C CA . LEU A 1 224 ? -15.919 -5.507 22.115 1.00 95.81 224 LEU A CA 1
ATOM 1787 C C . LEU A 1 224 ? -15.731 -4.067 21.620 1.00 95.81 224 LEU A C 1
ATOM 1789 O O . LEU A 1 224 ? -15.362 -3.195 22.403 1.00 95.81 224 LEU A O 1
ATOM 1793 N N . ILE A 1 225 ? -15.914 -3.805 20.321 1.00 96.12 225 ILE A N 1
ATOM 1794 C CA . ILE A 1 225 ? -15.529 -2.522 19.716 1.00 96.12 225 ILE A CA 1
ATOM 1795 C C . ILE A 1 225 ? -16.387 -1.367 20.228 1.00 96.12 225 ILE A C 1
ATOM 1797 O O . ILE A 1 225 ? -15.832 -0.313 20.520 1.00 96.12 225 ILE A O 1
ATOM 1801 N N . GLU A 1 226 ? -17.706 -1.534 20.332 1.00 95.75 226 GLU A N 1
ATOM 1802 C CA . GLU A 1 226 ? -18.585 -0.448 20.790 1.00 95.75 226 GLU A CA 1
ATOM 1803 C C . GLU A 1 226 ? -18.264 -0.052 22.237 1.00 95.75 226 GLU A C 1
ATOM 1805 O O . GLU A 1 226 ? -17.979 1.118 22.496 1.00 95.75 226 GLU A O 1
ATOM 1810 N N . ASP A 1 227 ? -18.179 -1.032 23.142 1.00 96.75 227 ASP A N 1
ATOM 1811 C CA . ASP A 1 227 ? -17.800 -0.816 24.544 1.00 96.75 227 ASP A CA 1
ATOM 1812 C C . ASP A 1 227 ? -16.415 -0.166 24.667 1.00 96.75 227 ASP A C 1
ATOM 1814 O O . ASP A 1 227 ? -16.217 0.766 25.447 1.00 96.75 227 ASP A O 1
ATOM 1818 N N . ALA A 1 228 ? -15.451 -0.616 23.859 1.00 97.06 228 ALA A N 1
ATOM 1819 C CA . ALA A 1 228 ? -14.108 -0.053 23.835 1.00 97.06 228 ALA A CA 1
ATOM 1820 C C . ALA A 1 228 ? -14.092 1.407 23.359 1.00 97.06 228 ALA A C 1
ATOM 1822 O O . ALA A 1 228 ? -13.338 2.212 23.898 1.00 97.06 228 ALA A O 1
ATOM 1823 N N . VAL A 1 229 ? -14.906 1.771 22.363 1.00 97.06 229 VAL A N 1
ATOM 1824 C CA . VAL A 1 229 ? -14.995 3.158 21.877 1.00 97.06 229 VAL A CA 1
ATOM 1825 C C . VAL A 1 229 ? -15.582 4.069 22.945 1.00 97.06 229 VAL A C 1
ATOM 1827 O O . VAL A 1 229 ? -15.033 5.145 23.163 1.00 97.06 229 VAL A O 1
ATOM 1830 N N . HIS A 1 230 ? -16.653 3.640 23.619 1.00 96.25 230 HIS A N 1
ATOM 1831 C CA . HIS A 1 230 ? -17.250 4.402 24.716 1.00 96.25 230 HIS A CA 1
ATOM 1832 C C . HIS A 1 230 ? -16.252 4.620 25.853 1.00 96.25 230 HIS A C 1
ATOM 1834 O O . HIS A 1 230 ? -16.023 5.755 26.260 1.00 96.25 230 HIS A O 1
ATOM 1840 N N . LEU A 1 231 ? -15.574 3.552 26.276 1.00 96.44 231 LEU A N 1
ATOM 1841 C CA . LEU A 1 231 ? -14.553 3.613 27.318 1.00 96.44 231 LEU A CA 1
ATOM 1842 C C . LEU A 1 231 ? -13.406 4.572 26.965 1.00 96.44 231 LEU A C 1
ATOM 1844 O O . LEU A 1 231 ? -12.945 5.324 27.817 1.00 96.44 231 LEU A O 1
ATOM 1848 N N . LEU A 1 232 ? -12.943 4.550 25.711 1.00 95.88 232 LEU A N 1
ATOM 1849 C CA . LEU A 1 232 ? -11.868 5.430 25.251 1.00 95.88 232 LEU A CA 1
ATOM 1850 C C . LEU A 1 232 ? -12.306 6.889 25.106 1.00 95.88 232 LEU A C 1
ATOM 1852 O O . LEU A 1 232 ? -11.480 7.770 25.319 1.00 95.88 232 LEU A O 1
ATOM 1856 N N . GLU A 1 233 ? -13.553 7.152 24.711 1.00 95.69 233 GLU A N 1
ATOM 1857 C CA . GLU A 1 233 ? -14.086 8.514 24.606 1.00 95.69 233 GLU A CA 1
ATOM 1858 C C . GLU A 1 233 ? -14.273 9.134 25.996 1.00 95.69 233 GLU A C 1
ATOM 1860 O O . GLU A 1 233 ? -13.870 10.281 26.197 1.00 95.69 233 GLU A O 1
ATOM 1865 N N . ASP A 1 234 ? -14.795 8.367 26.957 1.00 93.88 234 ASP A N 1
ATOM 1866 C CA . ASP A 1 234 ? -15.043 8.823 28.329 1.00 93.88 234 ASP A CA 1
ATOM 1867 C C . ASP A 1 234 ? -13.743 9.139 29.095 1.00 93.88 234 ASP A C 1
ATOM 1869 O O . ASP A 1 234 ? -13.704 10.094 29.869 1.00 93.88 234 ASP A O 1
ATOM 1873 N N . ASP A 1 235 ? -12.670 8.375 28.855 1.00 90.00 235 ASP A N 1
ATOM 1874 C CA . ASP A 1 235 ? -11.341 8.584 29.461 1.00 90.00 235 ASP A CA 1
ATOM 1875 C C . ASP A 1 235 ? -10.474 9.605 28.687 1.00 90.00 235 ASP A C 1
ATOM 1877 O O . ASP A 1 235 ? -9.341 9.905 29.068 1.00 90.00 235 ASP A O 1
ATOM 1881 N N . SER A 1 236 ? -10.974 10.144 27.566 1.00 90.62 236 SER A N 1
ATOM 1882 C CA . SER A 1 236 ? -10.197 11.047 26.708 1.00 90.62 236 SER A CA 1
ATOM 1883 C C . SER A 1 236 ? -10.234 12.515 27.136 1.00 90.62 236 SER A C 1
ATOM 1885 O O . SER A 1 236 ? -11.165 13.002 27.775 1.00 90.62 236 SER A O 1
ATOM 1887 N N . LEU A 1 237 ? -9.203 13.256 26.718 1.00 90.25 237 LEU A N 1
ATOM 1888 C CA . LEU A 1 237 ? -9.153 14.711 26.850 1.00 90.25 237 LEU A CA 1
ATOM 1889 C C . LEU A 1 237 ? -10.277 15.375 26.040 1.00 90.25 237 LEU A C 1
ATOM 1891 O O . LEU A 1 237 ? -10.640 14.910 24.958 1.00 90.25 237 LEU A O 1
ATOM 1895 N N . SER A 1 238 ? -10.779 16.515 26.517 1.00 91.81 238 SER A N 1
ATOM 1896 C CA . SER A 1 238 ? -11.877 17.252 25.871 1.00 91.81 238 SER A CA 1
ATOM 1897 C C . SER A 1 238 ? -11.595 17.617 24.403 1.00 91.81 238 SER A C 1
ATOM 1899 O O . SER A 1 238 ? -12.492 17.622 23.559 1.00 91.81 238 SER A O 1
ATOM 1901 N N . GLU A 1 239 ? -10.324 17.838 24.089 1.00 92.75 239 GLU A N 1
ATOM 1902 C CA . GLU A 1 239 ? -9.756 18.165 22.789 1.00 92.75 239 GLU A CA 1
ATOM 1903 C C . GLU A 1 239 ? -9.888 17.006 21.783 1.00 92.75 239 GLU A C 1
ATOM 1905 O O . GLU A 1 239 ? -9.915 17.231 20.573 1.00 92.75 239 GLU A O 1
ATOM 1910 N N . MET A 1 240 ? -10.041 15.763 22.260 1.00 95.38 240 MET A N 1
ATOM 1911 C CA . MET A 1 240 ? -10.229 14.564 21.430 1.00 95.38 240 MET A CA 1
ATOM 1912 C C . MET A 1 240 ? -11.682 14.353 20.984 1.00 95.38 240 MET A C 1
ATOM 1914 O O . MET A 1 240 ? -11.958 13.467 20.170 1.00 95.38 240 MET A O 1
ATOM 1918 N N . LYS A 1 241 ? -12.628 15.170 21.458 1.00 96.00 241 LYS A N 1
ATOM 1919 C CA . LYS A 1 241 ? -14.062 15.004 21.177 1.00 96.00 241 LYS A CA 1
ATOM 1920 C C . LYS A 1 241 ? -14.382 14.944 19.681 1.00 96.00 241 LYS A C 1
ATOM 1922 O O . LYS A 1 241 ? -15.135 14.076 19.237 1.00 96.00 241 LYS A O 1
ATOM 1927 N N . ASP A 1 242 ? -13.790 15.829 18.879 1.00 97.62 242 ASP A N 1
ATOM 1928 C CA . ASP A 1 242 ? -14.014 15.836 17.427 1.00 97.62 242 ASP A CA 1
ATOM 1929 C C . ASP A 1 242 ? -13.342 14.651 16.718 1.00 97.62 242 ASP A C 1
ATOM 1931 O O . ASP A 1 242 ? -13.839 14.176 15.691 1.00 97.62 242 ASP A O 1
ATOM 1935 N N . PHE A 1 243 ? -12.264 14.110 17.292 1.00 97.81 243 PHE A N 1
ATOM 1936 C CA . PHE A 1 243 ? -11.632 12.888 16.805 1.00 97.81 243 PHE A CA 1
ATOM 1937 C C . PHE A 1 243 ? -12.539 11.669 17.018 1.00 97.81 243 PHE A C 1
ATOM 1939 O O . PHE A 1 243 ? -12.789 10.932 16.062 1.00 97.81 243 PHE A O 1
ATOM 1946 N N . PHE A 1 244 ? -13.118 11.491 18.212 1.00 98.00 244 PHE A N 1
ATOM 1947 C CA . PHE A 1 244 ? -14.075 10.405 18.469 1.00 98.00 244 PHE A CA 1
ATOM 1948 C C . PHE A 1 244 ? -15.387 10.581 17.703 1.00 98.00 244 PHE A C 1
ATOM 1950 O O . PHE A 1 244 ? -15.944 9.607 17.189 1.00 98.00 244 PHE A O 1
ATOM 1957 N N . LYS A 1 245 ? -15.856 11.821 17.519 1.00 97.69 245 LYS A N 1
ATOM 1958 C CA . LYS A 1 245 ? -16.996 12.118 16.640 1.00 97.69 245 LYS A CA 1
ATOM 1959 C C . LYS A 1 245 ? -16.728 11.670 15.202 1.00 97.69 245 LYS A C 1
ATOM 1961 O O . LYS A 1 245 ? -17.575 11.002 14.603 1.00 97.69 245 LYS A O 1
ATOM 1966 N N . TYR A 1 246 ? -15.553 11.997 14.658 1.00 97.94 246 TYR A N 1
ATOM 1967 C CA . TYR A 1 246 ? -15.122 11.489 13.357 1.00 97.94 246 TYR A CA 1
ATOM 1968 C C . TYR A 1 246 ? -15.051 9.961 13.354 1.00 97.94 246 TYR A C 1
ATOM 1970 O O . TYR A 1 246 ? -15.559 9.341 12.421 1.00 97.94 246 TYR A O 1
ATOM 1978 N N . PHE A 1 247 ? -14.457 9.357 14.387 1.00 97.62 247 PHE A N 1
ATOM 1979 C CA . PHE A 1 247 ? -14.278 7.913 14.465 1.00 97.62 247 PHE A CA 1
ATOM 1980 C C . PHE A 1 247 ? -15.612 7.175 14.380 1.00 97.62 247 PHE A C 1
ATOM 1982 O O . PHE A 1 247 ? -15.798 6.345 13.493 1.00 97.62 247 PHE A O 1
ATOM 1989 N N . LYS A 1 248 ? -16.572 7.541 15.233 1.00 97.50 248 LYS A N 1
ATOM 1990 C CA . LYS A 1 248 ? -17.909 6.935 15.253 1.00 97.50 248 LYS A CA 1
ATOM 1991 C C . LYS A 1 248 ? -18.616 7.089 13.907 1.00 97.50 248 LYS A C 1
ATOM 1993 O O . LYS A 1 248 ? -19.141 6.121 13.354 1.00 97.50 248 LYS A O 1
ATOM 1998 N N . TYR A 1 249 ? -18.574 8.283 13.319 1.00 96.94 249 TYR A N 1
ATOM 1999 C CA . TYR A 1 249 ? -19.213 8.514 12.026 1.00 96.94 249 TYR A CA 1
ATOM 2000 C C . TYR A 1 249 ? -18.547 7.719 10.889 1.00 96.94 249 TYR A C 1
ATOM 2002 O O . TYR A 1 249 ? -19.220 7.051 10.104 1.00 96.94 249 TYR A O 1
ATOM 2010 N N . GLN A 1 250 ? -17.221 7.756 10.786 1.00 95.56 250 GLN A N 1
ATOM 2011 C CA . GLN A 1 250 ? -16.504 7.151 9.667 1.00 95.56 250 GLN A CA 1
ATOM 2012 C C . GLN A 1 250 ? -16.350 5.629 9.808 1.00 95.56 250 GLN A C 1
ATOM 2014 O O . GLN A 1 250 ? -16.540 4.919 8.822 1.00 95.56 250 GLN A O 1
ATOM 2019 N N . TRP A 1 251 ? -16.019 5.137 11.002 1.00 95.38 251 TRP A N 1
ATOM 2020 C CA . TRP A 1 251 ? -15.578 3.759 11.255 1.00 95.38 251 TRP A CA 1
ATOM 2021 C C . TRP A 1 251 ? -16.590 2.897 12.018 1.00 95.38 251 TRP A C 1
ATOM 2023 O O . TRP A 1 251 ? -16.409 1.687 12.088 1.00 95.38 251 TRP A O 1
ATOM 2033 N N . LEU A 1 252 ? -17.680 3.469 12.538 1.00 94.94 252 LEU A N 1
ATOM 2034 C CA . LEU A 1 252 ? -18.821 2.672 13.015 1.00 94.94 252 LEU A CA 1
ATOM 2035 C C . LEU A 1 252 ? -20.014 2.776 12.060 1.00 94.94 252 LEU A C 1
ATOM 2037 O O . LEU A 1 252 ? -20.645 1.769 11.760 1.00 94.94 252 LEU A O 1
ATOM 2041 N N . THR A 1 253 ? -20.288 3.972 11.520 1.00 93.88 253 THR A N 1
ATOM 2042 C CA . THR A 1 253 ? -21.463 4.197 10.654 1.00 93.88 253 THR A CA 1
ATOM 2043 C C . THR A 1 253 ? -21.169 3.991 9.164 1.00 93.88 253 THR A C 1
ATOM 2045 O O . THR A 1 253 ? -21.833 3.193 8.507 1.00 93.88 253 THR A O 1
ATOM 2048 N N . ARG A 1 254 ? -20.198 4.717 8.585 1.00 92.44 254 ARG A N 1
ATOM 2049 C CA . ARG A 1 254 ? -19.954 4.681 7.125 1.00 92.44 254 ARG A CA 1
ATOM 2050 C C . ARG A 1 254 ? -19.217 3.431 6.654 1.00 92.44 254 ARG A C 1
ATOM 2052 O O . ARG A 1 254 ? -19.522 2.917 5.580 1.00 92.44 254 ARG A O 1
ATOM 2059 N N . VAL A 1 255 ? -18.218 2.988 7.412 1.00 90.50 255 VAL A N 1
ATOM 2060 C CA . VAL A 1 255 ? -17.422 1.789 7.133 1.00 90.50 255 VAL A CA 1
ATOM 2061 C C . VAL A 1 255 ? -17.493 0.908 8.377 1.00 90.50 255 VAL A C 1
ATOM 2063 O O . VAL A 1 255 ? -16.751 1.168 9.320 1.00 90.50 255 VAL A O 1
ATOM 2066 N N . PRO A 1 256 ? -18.395 -0.087 8.423 1.00 90.31 256 PRO A N 1
ATOM 2067 C CA . PRO A 1 256 ? -18.655 -0.827 9.650 1.00 90.31 256 PRO A CA 1
ATOM 2068 C C . PRO A 1 256 ? -17.447 -1.684 10.064 1.00 90.31 256 PRO A C 1
ATOM 2070 O O . PRO A 1 256 ? -16.642 -2.055 9.201 1.00 90.31 256 PRO A O 1
ATOM 2073 N N . PRO A 1 257 ? -17.337 -2.058 11.354 1.00 92.19 257 PRO A N 1
ATOM 2074 C CA . PRO A 1 257 ? -16.220 -2.843 11.881 1.00 92.19 257 PRO A CA 1
ATOM 2075 C C . PRO A 1 257 ? -15.882 -4.109 11.101 1.00 92.19 257 PRO A C 1
ATOM 2077 O O . PRO A 1 257 ? -14.711 -4.433 10.945 1.00 92.19 257 PRO A O 1
ATOM 2080 N N . THR A 1 258 ? -16.873 -4.772 10.507 1.00 88.88 258 THR A N 1
ATOM 2081 C CA . THR A 1 258 ? -16.672 -5.962 9.664 1.00 88.88 258 THR A CA 1
ATOM 2082 C C . THR A 1 258 ? -15.757 -5.735 8.457 1.00 88.88 258 THR A C 1
ATOM 2084 O O . THR A 1 258 ? -15.233 -6.702 7.915 1.00 88.88 258 THR A O 1
ATOM 2087 N N . TYR A 1 259 ? -15.550 -4.484 8.028 1.00 85.56 259 TYR A N 1
ATOM 2088 C CA . TYR A 1 259 ? -14.667 -4.149 6.910 1.00 85.56 259 TYR A CA 1
ATOM 2089 C C . TYR A 1 259 ? -13.233 -3.848 7.334 1.00 85.56 259 TYR A C 1
ATOM 2091 O O . TYR A 1 259 ? -12.329 -4.091 6.549 1.00 85.56 259 TYR A O 1
ATOM 2099 N N . TRP A 1 260 ? -12.990 -3.262 8.505 1.00 88.94 260 TRP A N 1
ATOM 2100 C CA . TRP A 1 260 ? -11.647 -2.807 8.904 1.00 88.94 260 TRP A CA 1
ATOM 2101 C C . TRP A 1 260 ? -11.073 -3.565 10.096 1.00 88.94 260 TRP A C 1
ATOM 2103 O O . TRP A 1 260 ? -9.879 -3.433 10.370 1.00 88.94 260 TRP A O 1
ATOM 2113 N N . ASN A 1 261 ? -11.894 -4.351 10.793 1.00 89.44 261 ASN A N 1
ATOM 2114 C CA . ASN A 1 261 ? -11.429 -5.258 11.822 1.00 89.44 261 ASN A CA 1
ATOM 2115 C C . ASN A 1 261 ? -10.610 -6.380 11.183 1.00 89.44 261 ASN A C 1
ATOM 2117 O O . ASN A 1 261 ? -10.941 -6.937 10.139 1.00 89.44 261 ASN A O 1
ATOM 2121 N N . VAL A 1 262 ? -9.498 -6.678 11.826 1.00 83.75 262 VAL A N 1
ATOM 2122 C CA . VAL A 1 262 ? -8.446 -7.557 11.327 1.00 83.75 262 VAL A CA 1
ATOM 2123 C C . VAL A 1 262 ? -7.994 -8.520 12.432 1.00 83.75 262 VAL A C 1
ATOM 2125 O O . VAL A 1 262 ? -6.952 -9.159 12.303 1.00 83.75 262 VAL A O 1
ATOM 2128 N N . SER A 1 263 ? -8.778 -8.640 13.511 1.00 78.62 263 SER A N 1
ATOM 2129 C CA . SER A 1 263 ? -8.498 -9.508 14.664 1.00 78.62 263 SER A CA 1
ATOM 2130 C C . SER A 1 263 ? -8.361 -10.984 14.276 1.00 78.62 263 SER A C 1
ATOM 2132 O O . SER A 1 263 ? -7.545 -11.705 14.845 1.00 78.62 263 SER A O 1
ATOM 2134 N N . THR A 1 264 ? -9.094 -11.415 13.246 1.00 68.62 264 THR A N 1
ATOM 2135 C CA . THR A 1 264 ? -9.136 -12.800 12.755 1.00 68.62 264 THR A CA 1
ATOM 2136 C C . THR A 1 264 ? -8.267 -13.051 11.519 1.00 68.62 264 THR A C 1
ATOM 2138 O O . THR A 1 264 ? -8.206 -14.178 11.02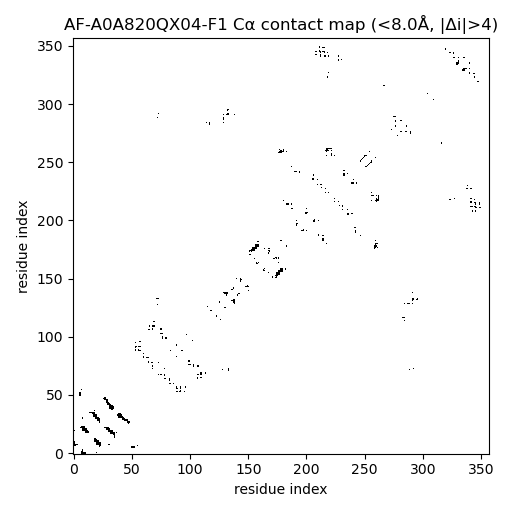8 1.00 68.62 264 THR A O 1
ATOM 2141 N N . LEU A 1 265 ? -7.582 -12.030 10.990 1.00 63.00 265 LEU A N 1
ATOM 2142 C CA . LEU A 1 265 ? -6.874 -12.132 9.714 1.00 63.00 265 LEU A CA 1
ATOM 2143 C C . LEU A 1 265 ? -5.377 -12.404 9.888 1.00 63.00 265 LEU A C 1
ATOM 2145 O O . LEU A 1 265 ? -4.655 -11.707 10.605 1.00 63.00 265 LEU A O 1
ATOM 2149 N N . GLU A 1 266 ? -4.862 -13.384 9.140 1.00 55.06 266 GLU A N 1
ATOM 2150 C CA . GLU A 1 266 ? -3.423 -13.620 9.031 1.00 55.06 266 GLU A CA 1
ATOM 2151 C C . GLU A 1 266 ? -2.753 -12.507 8.207 1.00 55.06 266 GLU A C 1
ATOM 2153 O O . GLU A 1 266 ? -2.615 -12.572 6.986 1.00 55.06 266 GLU A O 1
ATOM 2158 N N . PHE A 1 267 ? -2.299 -11.452 8.881 1.00 51.59 267 PHE A N 1
ATOM 2159 C CA . PHE A 1 267 ? -1.608 -10.345 8.225 1.00 51.59 267 PHE A CA 1
ATOM 2160 C C . PHE A 1 267 ? -0.334 -10.783 7.500 1.00 51.59 267 PHE A C 1
ATOM 2162 O O . PHE A 1 267 ? 0.645 -11.170 8.151 1.00 51.59 267 PHE A O 1
ATOM 2169 N N . ARG A 1 268 ? -0.247 -10.534 6.186 1.00 53.03 268 ARG A N 1
ATOM 2170 C CA . ARG A 1 268 ? 1.039 -10.253 5.530 1.00 53.03 268 ARG A CA 1
ATOM 2171 C C . ARG A 1 268 ? 0.922 -9.187 4.434 1.00 53.03 268 ARG A C 1
ATOM 2173 O O . ARG A 1 268 ? 0.123 -9.293 3.517 1.00 53.03 268 ARG A O 1
ATOM 2180 N N . TRP A 1 269 ? 1.918 -8.296 4.490 1.00 49.75 269 TRP A N 1
ATOM 2181 C CA . TRP A 1 269 ? 2.662 -7.697 3.372 1.00 49.75 269 TRP A CA 1
ATOM 2182 C C . TRP A 1 269 ? 2.283 -6.304 2.847 1.00 49.75 269 TRP A C 1
ATOM 2184 O O . TRP A 1 269 ? 1.172 -6.066 2.398 1.00 49.75 269 TRP A O 1
ATOM 2194 N N . HIS A 1 270 ? 3.297 -5.423 2.780 1.00 53.03 270 HIS A N 1
ATOM 2195 C CA . HIS A 1 270 ? 3.335 -4.308 1.818 1.00 53.03 270 HIS A CA 1
ATOM 2196 C C . HIS A 1 270 ? 4.754 -3.746 1.571 1.00 53.03 270 HIS A C 1
ATOM 2198 O O . HIS A 1 270 ? 5.079 -3.328 0.461 1.00 53.03 270 HIS A O 1
ATOM 2204 N N . ASN A 1 271 ? 5.661 -3.812 2.558 1.00 54.38 271 ASN A N 1
ATOM 2205 C CA . ASN A 1 271 ? 6.924 -3.063 2.467 1.00 54.38 271 ASN A CA 1
ATOM 2206 C C . ASN A 1 271 ? 7.880 -3.550 1.356 1.00 54.38 271 ASN A C 1
ATOM 2208 O O . ASN A 1 271 ? 8.502 -2.751 0.659 1.00 54.38 271 ASN A O 1
ATOM 2212 N N . LYS A 1 272 ? 7.970 -4.868 1.123 1.00 58.00 272 LYS A N 1
ATOM 2213 C CA . LYS A 1 272 ? 8.847 -5.407 0.067 1.00 58.00 272 LYS A CA 1
ATOM 2214 C C . LYS A 1 272 ? 8.334 -5.078 -1.340 1.00 58.00 272 LYS A C 1
ATOM 2216 O O . LYS A 1 272 ? 9.170 -4.779 -2.188 1.00 58.00 272 LYS A O 1
ATOM 2221 N N . PHE A 1 273 ? 7.018 -5.063 -1.585 1.00 61.50 273 PHE A N 1
ATOM 2222 C CA . PHE A 1 273 ? 6.484 -4.627 -2.883 1.00 61.50 273 PHE A CA 1
ATOM 2223 C C . PHE A 1 273 ? 6.757 -3.147 -3.127 1.00 61.50 273 PHE A C 1
ATOM 2225 O O . PHE A 1 273 ? 7.267 -2.789 -4.185 1.00 61.50 273 PHE A O 1
ATOM 2232 N N . ASN A 1 274 ? 6.492 -2.301 -2.127 1.00 62.12 274 ASN A N 1
ATOM 2233 C CA . ASN A 1 274 ? 6.707 -0.860 -2.237 1.00 62.12 274 ASN A CA 1
ATOM 2234 C C . ASN A 1 274 ? 8.173 -0.526 -2.523 1.00 62.12 274 ASN A C 1
ATOM 2236 O O . ASN A 1 274 ? 8.460 0.246 -3.441 1.00 62.12 274 ASN A O 1
ATOM 2240 N N . ASN A 1 275 ? 9.106 -1.201 -1.847 1.00 62.25 275 ASN A N 1
ATOM 2241 C CA . ASN A 1 275 ? 10.535 -1.093 -2.146 1.00 62.25 275 ASN A CA 1
ATOM 2242 C C . ASN A 1 275 ? 10.877 -1.580 -3.564 1.00 62.25 275 ASN A C 1
ATOM 2244 O O . ASN A 1 275 ? 11.727 -0.996 -4.234 1.00 62.25 275 ASN A O 1
ATOM 2248 N N . HIS A 1 276 ? 10.203 -2.625 -4.052 1.00 62.69 276 HIS A N 1
ATOM 2249 C CA . HIS A 1 276 ? 10.415 -3.152 -5.402 1.00 62.69 276 HIS A CA 1
ATOM 2250 C C . HIS A 1 276 ? 9.893 -2.211 -6.502 1.00 62.69 276 HIS A C 1
ATOM 2252 O O . HIS A 1 276 ? 10.486 -2.113 -7.582 1.00 62.69 276 HIS A O 1
ATOM 2258 N N . VAL A 1 277 ? 8.791 -1.505 -6.233 1.00 66.56 277 VAL A N 1
ATOM 2259 C CA . VAL A 1 277 ? 8.221 -0.480 -7.116 1.00 66.56 277 VAL A CA 1
ATOM 2260 C C . VAL A 1 277 ? 9.099 0.775 -7.115 1.00 66.56 277 VAL A C 1
ATOM 2262 O O . VAL A 1 277 ? 9.379 1.324 -8.190 1.00 66.56 277 VAL A O 1
ATOM 2265 N N . GLY A 1 278 ? 9.577 1.204 -5.940 1.00 62.72 278 GLY A N 1
ATOM 2266 C CA . GLY A 1 278 ? 10.615 2.226 -5.754 1.00 62.72 278 GLY A CA 1
ATOM 2267 C C . GLY A 1 278 ? 10.281 3.602 -6.340 1.00 62.72 278 GLY A C 1
ATOM 2268 O O . GLY A 1 278 ? 11.187 4.297 -6.804 1.00 62.72 278 GLY A O 1
ATOM 2269 N N . LYS A 1 279 ? 8.989 3.949 -6.432 1.00 62.56 279 LYS A N 1
ATOM 2270 C CA . LYS A 1 279 ? 8.482 5.254 -6.884 1.00 62.56 279 LYS A CA 1
ATOM 2271 C C . LYS A 1 279 ? 7.113 5.550 -6.283 1.00 62.56 279 LYS A C 1
ATOM 2273 O O . LYS A 1 279 ? 6.246 4.682 -6.298 1.00 62.56 279 LYS A O 1
ATOM 2278 N N . THR A 1 280 ? 6.909 6.799 -5.884 1.00 56.38 280 THR A N 1
ATOM 2279 C CA . THR A 1 280 ? 5.588 7.381 -5.648 1.00 56.38 280 THR A CA 1
ATOM 2280 C C . THR A 1 280 ? 4.877 7.529 -7.002 1.00 56.38 280 THR A C 1
ATOM 2282 O O . THR A 1 280 ? 5.439 8.085 -7.944 1.00 56.38 280 THR A O 1
ATOM 2285 N N . HIS A 1 281 ? 3.686 6.937 -7.138 1.00 64.44 281 HIS A N 1
ATOM 2286 C CA . HIS A 1 281 ? 2.860 6.929 -8.362 1.00 64.44 281 HIS A CA 1
ATOM 2287 C C . HIS A 1 281 ? 3.530 6.301 -9.609 1.00 64.44 281 HIS A C 1
ATOM 2289 O O . HIS A 1 281 ? 3.853 6.990 -10.583 1.00 64.44 281 HIS A O 1
ATOM 2295 N N . PRO A 1 282 ? 3.775 4.975 -9.628 1.00 73.69 282 PRO A N 1
ATOM 2296 C CA . PRO A 1 282 ? 4.237 4.297 -10.838 1.00 73.69 282 PRO A CA 1
ATOM 2297 C C . PRO A 1 282 ? 3.174 4.370 -11.947 1.00 73.69 282 PRO A C 1
ATOM 2299 O O . PRO A 1 282 ? 1.989 4.194 -11.689 1.00 73.69 282 PRO A O 1
ATOM 2302 N N . ASN A 1 283 ? 3.595 4.550 -13.203 1.00 79.81 283 ASN A N 1
ATOM 2303 C CA . ASN A 1 283 ? 2.687 4.315 -14.330 1.00 79.81 283 ASN A CA 1
ATOM 2304 C C . ASN A 1 283 ? 2.368 2.814 -14.474 1.00 79.81 283 ASN A C 1
ATOM 2306 O O . ASN A 1 283 ? 3.124 1.958 -13.999 1.00 79.81 283 ASN A O 1
ATOM 2310 N N . VAL A 1 284 ? 1.271 2.500 -15.165 1.00 79.75 284 VAL A N 1
ATOM 2311 C CA . VAL A 1 284 ? 0.754 1.127 -15.290 1.00 79.75 284 VAL A CA 1
ATOM 2312 C C . VAL A 1 284 ? 1.766 0.157 -15.917 1.00 79.75 284 VAL A C 1
ATOM 2314 O O . VAL A 1 284 ? 1.944 -0.963 -15.446 1.00 79.75 284 VAL A O 1
ATOM 2317 N N . TRP A 1 285 ? 2.553 0.616 -16.893 1.00 81.44 285 TRP A N 1
ATOM 2318 C CA . TRP A 1 285 ? 3.604 -0.184 -17.528 1.00 81.44 285 TRP A CA 1
ATOM 2319 C C . TRP A 1 285 ? 4.735 -0.548 -16.562 1.00 81.44 285 TRP A C 1
ATOM 2321 O O . TRP A 1 285 ? 5.265 -1.662 -16.583 1.00 81.44 285 TRP A O 1
ATOM 2331 N N . ARG A 1 286 ? 5.105 0.378 -15.668 1.00 76.81 286 ARG A N 1
ATOM 2332 C CA . ARG A 1 286 ? 6.064 0.107 -14.594 1.00 76.81 286 ARG A CA 1
ATOM 2333 C C . ARG A 1 286 ? 5.485 -0.894 -13.605 1.00 76.81 286 ARG A C 1
ATOM 2335 O O . ARG A 1 286 ? 6.240 -1.762 -13.170 1.00 76.81 286 ARG A O 1
ATOM 2342 N N . LEU A 1 287 ? 4.202 -0.782 -13.262 1.00 78.44 287 LEU A N 1
ATOM 2343 C CA . LEU A 1 287 ? 3.522 -1.728 -12.379 1.00 78.44 287 LEU A CA 1
ATOM 2344 C C . LEU A 1 287 ? 3.565 -3.148 -12.959 1.00 78.44 287 LEU A C 1
ATOM 2346 O O . LEU A 1 287 ? 4.085 -4.038 -12.289 1.00 78.44 287 LEU A O 1
ATOM 2350 N N . PHE A 1 288 ? 3.155 -3.347 -14.217 1.00 79.12 288 PHE A N 1
ATOM 2351 C CA . PHE A 1 288 ? 3.233 -4.658 -14.878 1.00 79.12 288 PHE A CA 1
ATOM 2352 C C . PHE A 1 288 ? 4.659 -5.213 -14.906 1.00 79.12 288 PHE A C 1
ATOM 2354 O O . PHE A 1 288 ? 4.890 -6.358 -14.524 1.00 79.12 288 PHE A O 1
ATOM 2361 N N . GLY A 1 289 ? 5.648 -4.379 -15.237 1.00 76.38 289 GLY A N 1
ATOM 2362 C CA . GLY A 1 289 ? 7.050 -4.790 -15.175 1.00 76.38 289 GLY A CA 1
ATOM 2363 C C . GLY A 1 289 ? 7.517 -5.185 -13.765 1.00 76.38 289 GLY A C 1
ATOM 2364 O O . GLY A 1 289 ? 8.372 -6.058 -13.620 1.00 76.38 289 GLY A O 1
ATOM 2365 N N . CYS A 1 290 ? 6.996 -4.549 -12.707 1.00 76.38 290 CYS A N 1
ATOM 2366 C CA . CYS A 1 290 ? 7.275 -4.952 -11.323 1.00 76.38 290 CYS A CA 1
ATOM 2367 C C . CYS A 1 290 ? 6.634 -6.301 -10.997 1.00 76.38 290 CYS A C 1
ATOM 2369 O O . CYS A 1 290 ? 7.301 -7.153 -10.415 1.00 76.38 290 CYS A O 1
ATOM 2371 N N . LEU A 1 291 ? 5.388 -6.512 -11.418 1.00 77.62 291 LEU A N 1
ATOM 2372 C CA . LEU A 1 291 ? 4.670 -7.765 -11.213 1.00 77.62 291 LEU A CA 1
ATOM 2373 C C . LEU A 1 291 ? 5.372 -8.953 -11.893 1.00 77.62 291 LEU A C 1
ATOM 2375 O O . LEU A 1 291 ? 5.559 -9.992 -11.266 1.00 77.62 291 LEU A O 1
ATOM 2379 N N . GLN A 1 292 ? 5.869 -8.778 -13.122 1.00 76.06 292 GLN A N 1
ATOM 2380 C CA . GLN A 1 292 ? 6.669 -9.793 -13.825 1.00 76.06 292 GLN A CA 1
ATOM 2381 C C . GLN A 1 292 ? 7.956 -10.173 -13.070 1.00 76.06 292 GLN A C 1
ATOM 2383 O O . GLN A 1 292 ? 8.365 -11.336 -13.071 1.00 76.06 292 GLN A O 1
ATOM 2388 N N . ARG A 1 293 ? 8.617 -9.204 -12.418 1.00 73.94 293 ARG A N 1
ATOM 2389 C CA . ARG A 1 293 ? 9.817 -9.466 -11.600 1.00 73.94 293 ARG A CA 1
ATOM 2390 C C . ARG A 1 293 ? 9.486 -10.161 -10.288 1.00 73.94 293 ARG A C 1
ATOM 2392 O O . ARG A 1 293 ? 10.241 -11.041 -9.874 1.00 73.94 293 ARG A O 1
ATOM 2399 N N . GLU A 1 294 ? 8.389 -9.773 -9.641 1.00 73.81 294 GLU A N 1
ATOM 2400 C CA . GLU A 1 294 ? 7.952 -10.418 -8.403 1.00 73.81 294 GLU A CA 1
ATOM 2401 C C . GLU A 1 294 ? 7.556 -11.876 -8.666 1.00 73.81 294 GLU A C 1
ATOM 2403 O O . GLU A 1 294 ? 7.958 -12.750 -7.903 1.00 73.81 294 GLU A O 1
ATOM 2408 N N . GLU A 1 295 ? 6.894 -12.164 -9.792 1.00 75.75 295 GLU A N 1
ATOM 2409 C CA . GLU A 1 295 ? 6.596 -13.531 -10.240 1.00 75.75 295 GLU A CA 1
ATOM 2410 C C . GLU A 1 295 ? 7.869 -14.376 -10.385 1.00 75.75 295 GLU A C 1
ATOM 2412 O O . GLU A 1 295 ? 7.959 -15.464 -9.813 1.00 75.75 295 GLU A O 1
ATOM 2417 N N . LEU A 1 296 ? 8.892 -13.857 -11.077 1.00 72.81 296 LEU A N 1
ATOM 2418 C CA . LEU A 1 296 ? 10.170 -14.555 -11.232 1.00 72.81 296 LEU A CA 1
ATOM 2419 C C . LEU A 1 296 ? 10.837 -14.822 -9.873 1.00 72.81 296 LEU A C 1
ATOM 2421 O O . LEU A 1 296 ? 11.326 -15.926 -9.626 1.00 72.81 296 LEU A O 1
ATOM 2425 N N . SER A 1 297 ? 10.849 -13.821 -8.989 1.00 70.00 297 SER A N 1
ATOM 2426 C CA . SER A 1 297 ? 11.404 -13.928 -7.634 1.00 70.00 297 SER A CA 1
ATOM 2427 C C . SER A 1 297 ? 10.674 -14.991 -6.812 1.00 70.00 297 SER A C 1
ATOM 2429 O O . SER A 1 297 ? 11.309 -15.840 -6.183 1.00 70.00 297 SER A O 1
ATOM 2431 N N . PHE A 1 298 ? 9.341 -15.000 -6.867 1.00 70.81 298 PHE A N 1
ATOM 2432 C CA . PHE A 1 298 ? 8.508 -15.989 -6.194 1.00 70.81 298 PHE A CA 1
ATOM 2433 C C . PHE A 1 298 ? 8.767 -17.403 -6.726 1.00 70.81 298 PHE A C 1
ATOM 2435 O O . PHE A 1 298 ? 9.012 -18.324 -5.948 1.00 70.81 298 PHE A O 1
ATOM 2442 N N . ARG A 1 299 ? 8.842 -17.579 -8.050 1.00 68.62 299 ARG A N 1
ATOM 2443 C CA . ARG A 1 299 ? 9.159 -18.869 -8.681 1.00 68.62 299 ARG A CA 1
ATOM 2444 C C . ARG A 1 299 ? 10.540 -19.393 -8.274 1.00 68.62 299 ARG A C 1
ATOM 2446 O O . ARG A 1 299 ? 10.684 -20.573 -7.957 1.00 68.62 299 ARG A O 1
ATOM 2453 N N . GLN A 1 300 ? 11.549 -18.522 -8.224 1.00 69.62 300 GLN A N 1
ATOM 2454 C CA . GLN A 1 300 ? 12.884 -18.874 -7.724 1.00 69.62 300 GLN A CA 1
ATOM 2455 C C . GLN A 1 300 ? 12.857 -19.281 -6.244 1.00 69.62 300 GLN A C 1
ATOM 2457 O O . GLN A 1 300 ? 13.623 -20.149 -5.828 1.00 69.62 300 GLN A O 1
ATOM 2462 N N . GLN A 1 301 ? 11.986 -18.672 -5.433 1.00 64.69 301 GLN A N 1
ATOM 2463 C CA . GLN A 1 301 ? 11.800 -19.065 -4.036 1.00 64.69 301 GLN A CA 1
ATOM 2464 C C . GLN A 1 301 ? 11.104 -20.421 -3.898 1.00 64.69 301 GLN A C 1
ATOM 2466 O O . GLN A 1 301 ? 11.540 -21.208 -3.060 1.00 64.69 301 GLN A O 1
ATOM 2471 N N . LEU A 1 302 ? 10.081 -20.709 -4.708 1.00 63.22 302 LEU A N 1
ATOM 2472 C CA . LEU A 1 302 ? 9.412 -22.015 -4.735 1.00 63.22 302 LEU A CA 1
ATOM 2473 C C . LEU A 1 302 ? 10.379 -23.138 -5.125 1.00 63.22 302 LEU A C 1
ATOM 2475 O O . LEU A 1 302 ? 10.453 -24.146 -4.429 1.00 63.22 302 LEU A O 1
ATOM 2479 N N . GLY A 1 303 ? 11.196 -22.929 -6.163 1.00 59.88 303 GLY A N 1
ATOM 2480 C CA . GLY A 1 303 ? 12.224 -23.899 -6.558 1.00 59.88 303 GLY A CA 1
ATOM 2481 C C . GLY A 1 303 ? 13.223 -24.203 -5.434 1.00 59.88 303 GLY A C 1
ATOM 2482 O O . GLY A 1 303 ? 13.620 -25.347 -5.252 1.00 59.88 303 GLY A O 1
ATOM 2483 N N . LYS A 1 304 ? 13.572 -23.203 -4.613 1.00 58.84 304 LYS A N 1
ATOM 2484 C CA . LYS A 1 304 ? 14.442 -23.388 -3.437 1.00 58.84 304 LYS A CA 1
ATOM 2485 C C . LYS A 1 304 ? 13.753 -24.119 -2.281 1.00 58.84 304 LYS A C 1
ATOM 2487 O O . LYS A 1 304 ? 14.427 -24.854 -1.571 1.00 58.84 304 LYS A O 1
ATOM 2492 N N . ILE A 1 305 ? 12.447 -23.917 -2.076 1.00 56.44 305 ILE A N 1
ATOM 2493 C CA . ILE A 1 305 ? 11.664 -24.635 -1.052 1.00 56.44 305 ILE A CA 1
ATOM 2494 C C . ILE A 1 305 ? 11.587 -26.127 -1.395 1.00 56.44 305 ILE A C 1
ATOM 2496 O O . ILE A 1 305 ? 11.759 -26.955 -0.507 1.00 56.44 305 ILE A O 1
ATOM 2500 N N . ASN A 1 306 ? 11.430 -26.463 -2.677 1.00 53.50 306 ASN A N 1
ATOM 2501 C CA . ASN A 1 306 ? 11.399 -27.852 -3.137 1.00 53.50 306 ASN A CA 1
ATOM 2502 C C . ASN A 1 306 ? 12.770 -28.556 -3.082 1.00 53.50 306 ASN A C 1
ATOM 2504 O O . ASN A 1 306 ? 12.812 -29.778 -3.154 1.00 53.50 306 ASN A O 1
ATOM 2508 N N . CYS A 1 307 ? 13.878 -27.816 -2.940 1.00 47.38 307 CYS A N 1
ATOM 2509 C CA . CYS A 1 307 ? 15.233 -28.380 -2.932 1.00 47.38 307 CYS A CA 1
ATOM 2510 C C . CYS A 1 307 ? 15.943 -28.371 -1.562 1.00 47.38 307 CYS A C 1
ATOM 2512 O O . CYS A 1 307 ? 16.953 -29.057 -1.437 1.00 47.38 307 CYS A O 1
ATOM 2514 N N . ALA A 1 308 ? 15.478 -27.638 -0.536 1.00 43.31 308 ALA A N 1
ATOM 2515 C CA . ALA A 1 308 ? 16.070 -27.700 0.811 1.00 43.31 308 ALA A CA 1
ATOM 2516 C C . ALA A 1 308 ? 15.175 -27.118 1.925 1.00 43.31 308 ALA A C 1
ATOM 2518 O O . ALA A 1 308 ? 14.584 -26.043 1.781 1.00 43.31 308 ALA A O 1
ATOM 2519 N N . MET A 1 309 ? 15.177 -27.784 3.090 1.00 50.19 309 MET A N 1
ATOM 2520 C CA . MET A 1 309 ? 14.633 -27.294 4.364 1.00 50.19 309 MET A CA 1
ATOM 2521 C C . MET A 1 309 ? 15.188 -25.898 4.700 1.00 50.19 309 MET A C 1
ATOM 2523 O O . MET A 1 309 ? 16.392 -25.716 4.884 1.00 50.19 309 MET A O 1
ATOM 2527 N N . LYS A 1 310 ? 14.322 -24.883 4.800 1.00 45.66 310 LYS A N 1
ATOM 2528 C CA . LYS A 1 310 ? 14.750 -23.531 5.194 1.00 45.66 310 LYS A CA 1
ATOM 2529 C C . LYS A 1 310 ? 15.060 -23.466 6.693 1.00 45.66 310 LYS A C 1
ATOM 2531 O O . LYS A 1 310 ? 14.220 -23.816 7.517 1.00 45.66 310 LYS A O 1
ATOM 2536 N N . LYS A 1 311 ? 16.210 -22.875 7.045 1.00 45.34 311 LYS A N 1
ATOM 2537 C CA . LYS A 1 311 ? 16.456 -22.310 8.386 1.00 45.34 311 LYS A CA 1
ATOM 2538 C C . LYS A 1 311 ? 15.364 -21.274 8.710 1.00 45.34 311 LYS A C 1
ATOM 2540 O O . LYS A 1 311 ? 15.126 -20.368 7.905 1.00 45.34 311 LYS A O 1
ATOM 2545 N N . LYS A 1 312 ? 14.714 -21.400 9.877 1.00 43.66 312 LYS A N 1
ATOM 2546 C CA . LYS A 1 312 ? 13.736 -20.426 10.399 1.00 43.66 312 LYS A CA 1
ATOM 2547 C C . LYS A 1 312 ? 14.413 -19.056 10.537 1.00 43.66 312 LYS A C 1
ATOM 2549 O O . LYS A 1 312 ? 15.325 -18.895 11.338 1.00 43.66 312 LYS A O 1
ATOM 2554 N N . LYS A 1 313 ? 13.974 -18.069 9.751 1.00 47.56 313 LYS A N 1
ATOM 2555 C CA . LYS A 1 313 ? 14.224 -16.654 10.062 1.00 47.56 313 LYS A CA 1
ATOM 2556 C C . LYS A 1 313 ? 13.316 -16.251 11.224 1.00 47.56 313 LYS A C 1
ATOM 2558 O O . LYS A 1 313 ? 12.171 -16.694 11.263 1.00 47.56 313 LYS A O 1
ATOM 2563 N N . ASN A 1 314 ? 13.807 -15.386 12.109 1.00 43.41 314 ASN A N 1
ATOM 2564 C CA . ASN A 1 314 ? 12.993 -14.741 13.140 1.00 43.41 314 ASN A CA 1
ATOM 2565 C C . ASN A 1 314 ? 11.878 -13.932 12.452 1.00 43.41 314 ASN A C 1
ATOM 2567 O O . ASN A 1 314 ? 12.146 -12.908 11.826 1.00 43.41 314 ASN A O 1
ATOM 2571 N N . ASP A 1 315 ? 10.643 -14.437 12.491 1.00 60.91 315 ASP A N 1
ATOM 2572 C CA . ASP A 1 315 ? 9.468 -13.782 11.911 1.00 60.91 315 ASP A CA 1
ATOM 2573 C C . ASP A 1 315 ? 8.875 -12.829 12.957 1.00 60.91 315 ASP A C 1
ATOM 2575 O O . ASP A 1 315 ? 8.098 -13.247 13.814 1.00 60.91 315 ASP A O 1
ATOM 2579 N N . THR A 1 316 ? 9.229 -11.540 12.892 1.00 60.88 316 THR A N 1
ATOM 2580 C CA . THR A 1 316 ? 8.634 -10.475 13.725 1.00 60.88 316 THR A CA 1
ATOM 2581 C C . THR A 1 316 ? 7.102 -10.479 13.651 1.00 60.88 316 THR A C 1
ATOM 2583 O O . THR A 1 316 ? 6.431 -10.162 14.628 1.00 60.88 316 THR A O 1
ATOM 2586 N N . GLY A 1 317 ? 6.522 -10.898 12.518 1.00 63.59 317 GLY A N 1
ATOM 2587 C CA . GLY A 1 317 ? 5.076 -11.052 12.382 1.00 63.59 317 GLY A CA 1
ATOM 2588 C C . GLY A 1 317 ? 4.510 -12.174 13.254 1.00 63.59 317 GLY A C 1
ATOM 2589 O O . GLY A 1 317 ? 3.408 -12.034 13.771 1.00 63.59 317 GLY A O 1
ATOM 2590 N N . CYS A 1 318 ? 5.261 -13.260 13.457 1.00 68.00 318 CYS A N 1
ATOM 2591 C CA . CYS A 1 318 ? 4.881 -14.338 14.370 1.00 68.00 318 CYS A CA 1
ATOM 2592 C C . CYS A 1 318 ? 4.868 -13.862 15.821 1.00 68.00 318 CYS A C 1
ATOM 2594 O O . CYS A 1 318 ? 3.905 -14.133 16.526 1.00 68.00 318 CYS A O 1
ATOM 2596 N N . PHE A 1 319 ? 5.885 -13.103 16.235 1.00 72.12 319 PHE A N 1
ATOM 2597 C CA . PHE A 1 319 ? 5.962 -12.552 17.588 1.00 72.12 319 PHE A CA 1
ATOM 2598 C C . PHE A 1 319 ? 4.760 -11.655 17.917 1.00 72.12 319 PHE A C 1
ATOM 2600 O O . PHE A 1 319 ? 4.113 -11.837 18.944 1.00 72.12 319 PHE A O 1
ATOM 2607 N N . ILE A 1 320 ? 4.407 -10.744 17.005 1.00 73.56 320 ILE A N 1
ATOM 2608 C CA . ILE A 1 320 ? 3.265 -9.838 17.185 1.00 73.56 320 ILE A CA 1
ATOM 2609 C C . ILE A 1 320 ? 1.946 -10.614 17.285 1.00 73.56 320 ILE A C 1
ATOM 2611 O O . ILE A 1 320 ? 1.131 -10.318 18.154 1.00 73.56 320 ILE A O 1
ATOM 2615 N N . ARG A 1 321 ? 1.745 -11.641 16.445 1.00 75.56 321 ARG A N 1
ATOM 2616 C CA . ARG A 1 321 ? 0.558 -12.509 16.534 1.00 75.56 321 ARG A CA 1
ATOM 2617 C C . ARG A 1 321 ? 0.475 -13.217 17.883 1.00 75.56 321 ARG A C 1
ATOM 2619 O O . ARG A 1 321 ? -0.599 -13.262 18.468 1.00 75.56 321 ARG A O 1
ATOM 2626 N N . THR A 1 322 ? 1.599 -13.725 18.388 1.00 81.31 322 THR A N 1
ATOM 2627 C CA . THR A 1 322 ? 1.648 -14.359 19.709 1.00 81.31 322 THR A CA 1
ATOM 2628 C C . THR A 1 322 ? 1.255 -13.379 20.812 1.00 81.31 322 THR A C 1
ATOM 2630 O O . THR A 1 322 ? 0.448 -13.738 21.658 1.00 81.31 322 THR A O 1
ATOM 2633 N N . GLN A 1 323 ? 1.738 -12.132 20.780 1.00 85.31 323 GLN A N 1
ATOM 2634 C CA . GLN A 1 323 ? 1.364 -11.135 21.789 1.00 85.31 323 GLN A CA 1
ATOM 2635 C C . GLN A 1 323 ? -0.129 -10.782 21.756 1.00 85.31 323 GLN A C 1
ATOM 2637 O O . GLN A 1 323 ? -0.755 -10.731 22.813 1.00 85.31 323 GLN A O 1
ATOM 2642 N N . ILE A 1 324 ? -0.707 -10.586 20.564 1.00 86.12 324 ILE A N 1
ATOM 2643 C CA . ILE A 1 324 ? -2.150 -10.332 20.409 1.00 86.12 324 ILE A CA 1
ATOM 2644 C C . ILE A 1 324 ? -2.957 -11.517 20.958 1.00 86.12 324 ILE A C 1
ATOM 2646 O O . ILE A 1 324 ? -3.878 -11.309 21.745 1.00 86.12 324 ILE A O 1
ATOM 2650 N N . ALA A 1 325 ? -2.578 -12.752 20.609 1.00 87.25 325 ALA A N 1
ATOM 2651 C CA . ALA A 1 325 ? -3.256 -13.958 21.085 1.00 87.25 325 ALA A CA 1
ATOM 2652 C C . ALA A 1 325 ? -3.193 -14.091 22.615 1.00 87.25 325 ALA A C 1
ATOM 2654 O O . ALA A 1 325 ? -4.210 -14.340 23.251 1.00 87.25 325 ALA A O 1
ATOM 2655 N N . THR A 1 326 ? -2.026 -13.851 23.222 1.00 90.88 326 THR A N 1
ATOM 2656 C CA . THR A 1 326 ? -1.859 -13.889 24.683 1.00 90.88 326 THR A CA 1
ATOM 2657 C C . THR A 1 326 ? -2.701 -12.828 25.389 1.00 90.88 326 THR A C 1
ATOM 2659 O O . THR A 1 326 ? -3.305 -13.116 26.418 1.00 90.88 326 THR A O 1
ATOM 2662 N N . LEU A 1 327 ? -2.751 -11.599 24.870 1.00 92.44 327 LEU A N 1
ATOM 2663 C CA . LEU A 1 327 ? -3.592 -10.547 25.445 1.00 92.44 327 LEU A CA 1
ATOM 2664 C C . LEU A 1 327 ? -5.084 -10.881 25.323 1.00 92.44 327 LEU A C 1
ATOM 2666 O O . LEU A 1 327 ? -5.821 -10.705 26.290 1.00 92.44 327 LEU A O 1
ATOM 2670 N N . THR A 1 328 ? -5.494 -11.428 24.178 1.00 91.19 328 THR A N 1
ATOM 2671 C CA . THR A 1 328 ? -6.874 -11.871 23.934 1.00 91.19 328 THR A CA 1
ATOM 2672 C C . THR A 1 328 ? -7.273 -12.965 24.927 1.00 91.19 328 THR A C 1
ATOM 2674 O O . THR A 1 328 ? -8.266 -12.819 25.631 1.00 91.19 328 THR A O 1
ATOM 2677 N N . GLU A 1 329 ? -6.440 -13.997 25.094 1.00 93.06 329 GLU A N 1
ATOM 2678 C CA . GLU A 1 329 ? -6.688 -15.093 26.041 1.00 93.06 329 GLU A CA 1
ATOM 2679 C C . GLU A 1 329 ? -6.768 -14.600 27.497 1.00 93.06 329 GLU A C 1
ATOM 2681 O O . GLU A 1 329 ? -7.618 -15.042 28.273 1.00 93.06 329 GLU A O 1
ATOM 2686 N N . ARG A 1 330 ? -5.897 -13.662 27.896 1.00 95.50 330 ARG A N 1
ATOM 2687 C CA . ARG A 1 330 ? -5.938 -13.065 29.242 1.00 95.50 330 ARG A CA 1
ATOM 2688 C C . ARG A 1 330 ? -7.231 -12.285 29.477 1.00 95.50 330 ARG A C 1
ATOM 2690 O O . ARG A 1 330 ? -7.773 -12.352 30.580 1.00 95.50 330 ARG A O 1
ATOM 2697 N N . HIS A 1 331 ? -7.722 -11.569 28.466 1.00 95.38 331 HIS A N 1
ATOM 2698 C CA . HIS A 1 331 ? -8.990 -10.848 28.540 1.00 95.38 331 HIS A CA 1
ATOM 2699 C C . HIS A 1 331 ? -10.185 -11.812 28.612 1.00 95.38 331 HIS A C 1
ATOM 2701 O O . HIS A 1 331 ? -11.030 -11.671 29.491 1.00 95.38 331 HIS A O 1
ATOM 2707 N N . GLU A 1 332 ? -10.216 -12.855 27.775 1.00 92.69 332 GLU A N 1
ATOM 2708 C CA . GLU A 1 332 ? -11.254 -13.901 27.805 1.00 92.69 332 GLU A CA 1
ATOM 2709 C C . GLU A 1 332 ? -11.329 -14.602 29.170 1.00 92.69 332 GLU A C 1
ATOM 2711 O O . GLU A 1 332 ? -12.413 -14.849 29.701 1.00 92.69 332 GLU A O 1
ATOM 2716 N N . LYS A 1 333 ? -10.171 -14.858 29.792 1.00 95.25 333 LYS A N 1
ATOM 2717 C CA . LYS A 1 333 ? -10.069 -15.414 31.152 1.00 95.25 333 LYS A CA 1
ATOM 2718 C C . LYS A 1 333 ? -10.330 -14.390 32.263 1.00 95.25 333 LYS A C 1
ATOM 2720 O O . LYS A 1 333 ? -10.163 -14.731 33.433 1.00 95.25 333 LYS A O 1
ATOM 2725 N N . LYS A 1 334 ? -10.716 -13.153 31.924 1.00 94.69 334 LYS A N 1
ATOM 2726 C CA . LYS A 1 334 ? -10.973 -12.038 32.855 1.00 94.69 334 LYS A CA 1
ATOM 2727 C C . LYS A 1 334 ? -9.789 -11.717 33.778 1.00 94.69 334 LYS A C 1
ATOM 2729 O O . LYS A 1 334 ? -9.974 -11.253 34.898 1.00 94.69 334 LYS A O 1
ATOM 2734 N N . GLN A 1 335 ? -8.565 -11.983 33.321 1.00 96.00 335 GLN A N 1
ATOM 2735 C CA . GLN A 1 335 ? -7.332 -11.682 34.060 1.00 96.00 335 GLN A CA 1
ATOM 2736 C C . GLN A 1 335 ? -6.873 -10.235 33.874 1.00 96.00 335 GLN A C 1
ATOM 2738 O O . GLN A 1 335 ? -6.012 -9.769 34.614 1.00 96.00 335 GLN A O 1
ATOM 2743 N N . ILE A 1 336 ? -7.394 -9.565 32.847 1.00 96.75 336 ILE A N 1
ATOM 2744 C CA . ILE A 1 336 ? -7.186 -8.149 32.556 1.00 96.75 336 ILE A CA 1
ATOM 2745 C C . ILE A 1 336 ? -8.529 -7.526 32.179 1.00 96.75 336 ILE A C 1
ATOM 2747 O O . ILE A 1 336 ? -9.396 -8.195 31.612 1.00 96.75 336 ILE A O 1
ATOM 2751 N N . THR A 1 337 ? -8.690 -6.250 32.494 1.00 96.69 337 THR A N 1
ATOM 2752 C CA . THR A 1 337 ? -9.829 -5.425 32.086 1.00 96.69 337 THR A CA 1
ATOM 2753 C C . THR A 1 337 ? -9.783 -5.109 30.587 1.00 96.69 337 THR A C 1
ATOM 2755 O O . THR A 1 337 ? -8.744 -5.253 29.935 1.00 96.69 337 THR A O 1
ATOM 2758 N N . LEU A 1 338 ? -10.899 -4.625 30.032 1.00 95.69 338 LEU A N 1
ATOM 2759 C CA . LEU A 1 338 ? -10.956 -4.163 28.641 1.00 95.69 338 LEU A CA 1
ATOM 2760 C C . LEU A 1 338 ? -9.968 -3.010 28.384 1.00 95.69 338 LEU A C 1
ATOM 2762 O O . LEU A 1 338 ? -9.283 -3.010 27.363 1.00 95.69 338 LEU A O 1
ATOM 2766 N N . LEU A 1 339 ? -9.821 -2.075 29.331 1.00 94.62 339 LEU A N 1
ATOM 2767 C CA . LEU A 1 339 ? -8.863 -0.970 29.216 1.00 94.62 339 LEU A CA 1
ATOM 2768 C C . LEU A 1 339 ? -7.412 -1.471 29.183 1.00 94.62 339 LEU A C 1
ATOM 2770 O O . LEU A 1 339 ? -6.628 -1.063 28.327 1.00 94.62 339 LEU A O 1
ATOM 2774 N N . GLU A 1 340 ? -7.052 -2.393 30.079 1.00 95.00 340 GLU A N 1
ATOM 2775 C CA . GLU A 1 340 ? -5.721 -3.016 30.096 1.00 95.00 340 GLU A CA 1
ATOM 2776 C C . GLU A 1 340 ? -5.448 -3.812 28.817 1.00 95.00 340 GLU A C 1
ATOM 2778 O O . GLU A 1 340 ? -4.323 -3.803 28.309 1.00 95.00 340 GLU A O 1
ATOM 2783 N N . PHE A 1 341 ? -6.473 -4.465 28.263 1.00 96.19 341 PHE A N 1
ATOM 2784 C CA . PHE A 1 341 ? -6.370 -5.161 26.987 1.00 96.19 341 PHE A CA 1
ATOM 2785 C C . PHE A 1 341 ? -6.084 -4.189 25.833 1.00 96.19 341 PHE A C 1
ATOM 2787 O O . PHE A 1 341 ? -5.113 -4.385 25.094 1.00 96.19 341 PHE A O 1
ATOM 2794 N N . ILE A 1 342 ? -6.860 -3.106 25.719 1.00 95.81 342 ILE A N 1
ATOM 2795 C CA . ILE A 1 342 ? -6.667 -2.066 24.697 1.00 95.81 342 ILE A CA 1
ATOM 2796 C C . ILE A 1 342 ? -5.280 -1.428 24.826 1.00 95.81 342 ILE A C 1
ATOM 2798 O O . ILE A 1 342 ? -4.574 -1.290 23.826 1.00 95.81 342 ILE A O 1
ATOM 2802 N N . ASN A 1 343 ? -4.846 -1.102 26.046 1.00 93.19 343 ASN A N 1
ATOM 2803 C CA . ASN A 1 343 ? -3.523 -0.532 26.304 1.00 93.19 343 ASN A CA 1
ATOM 2804 C C . ASN A 1 343 ? -2.391 -1.508 25.944 1.00 93.19 343 ASN A C 1
ATOM 2806 O O . ASN A 1 343 ? -1.379 -1.110 25.366 1.00 93.19 343 ASN A O 1
ATOM 2810 N N . GLY A 1 344 ? -2.565 -2.807 26.201 1.00 92.81 344 GLY A N 1
ATOM 2811 C CA . GLY A 1 344 ? -1.625 -3.832 25.743 1.00 92.81 344 GLY A CA 1
ATOM 2812 C C . GLY A 1 344 ? -1.499 -3.868 24.216 1.00 92.81 344 GLY A C 1
ATOM 2813 O O . GLY A 1 344 ? -0.391 -3.936 23.678 1.00 92.81 344 GLY A O 1
ATOM 2814 N N . LEU A 1 345 ? -2.624 -3.766 23.503 1.00 92.31 345 LEU A N 1
ATOM 2815 C CA . LEU A 1 345 ? -2.637 -3.723 22.042 1.00 92.31 345 LEU A CA 1
ATOM 2816 C C . LEU A 1 345 ? -2.072 -2.402 21.492 1.00 92.31 345 LEU A C 1
ATOM 2818 O O . LEU A 1 345 ? -1.347 -2.423 20.496 1.00 92.31 345 LEU A O 1
ATOM 2822 N N . SER A 1 346 ? -2.315 -1.262 22.145 1.00 91.94 346 SER A N 1
ATOM 2823 C CA . SER A 1 346 ? -1.791 0.050 21.728 1.00 91.94 346 SER A CA 1
ATOM 2824 C C . SER A 1 346 ? -0.256 0.099 21.767 1.00 91.94 346 SER A C 1
ATOM 2826 O O . SER A 1 346 ? 0.380 0.690 20.887 1.00 91.94 346 SER A O 1
ATOM 2828 N N . MET A 1 347 ? 0.363 -0.620 22.708 1.00 89.31 347 MET A N 1
ATOM 2829 C CA . MET A 1 347 ? 1.816 -0.796 22.768 1.00 89.31 347 MET A CA 1
ATOM 2830 C C . MET A 1 347 ? 2.364 -1.609 21.588 1.00 89.31 347 MET A C 1
ATOM 2832 O O . MET A 1 347 ? 3.436 -1.298 21.066 1.00 89.31 347 MET A O 1
ATOM 2836 N N . ILE A 1 348 ? 1.617 -2.605 21.107 1.00 85.44 348 ILE A N 1
ATOM 2837 C CA . ILE A 1 348 ? 1.965 -3.361 19.893 1.00 85.44 348 ILE A CA 1
ATOM 2838 C C . ILE A 1 348 ? 1.868 -2.459 18.655 1.00 85.44 348 ILE A C 1
ATOM 2840 O O . ILE A 1 348 ? 2.730 -2.519 17.772 1.00 85.44 348 ILE A O 1
ATOM 2844 N N . VAL A 1 349 ? 0.856 -1.584 18.592 1.00 83.94 349 VAL A N 1
ATOM 2845 C CA . VAL A 1 349 ? 0.745 -0.571 17.528 1.00 83.94 349 VAL A CA 1
ATOM 2846 C C . VAL A 1 349 ? 1.958 0.363 17.544 1.00 83.94 349 VAL A C 1
ATOM 2848 O O . VAL A 1 349 ? 2.546 0.600 16.488 1.00 83.94 349 VAL A O 1
ATOM 2851 N N . ALA A 1 350 ? 2.389 0.813 18.728 1.00 79.06 350 ALA A N 1
ATOM 2852 C CA . ALA A 1 350 ? 3.545 1.696 18.904 1.00 79.06 350 ALA A CA 1
ATOM 2853 C C . ALA A 1 350 ? 4.849 1.111 18.326 1.00 79.06 350 ALA A C 1
ATOM 2855 O O . ALA A 1 350 ? 5.629 1.814 17.684 1.00 79.06 350 ALA A O 1
ATOM 2856 N N . GLN A 1 351 ? 5.061 -0.198 18.498 1.00 68.44 351 GLN A N 1
ATOM 2857 C CA . GLN A 1 351 ? 6.224 -0.911 17.952 1.00 68.44 351 GLN A CA 1
ATOM 2858 C C . GLN A 1 351 ? 6.233 -0.972 16.416 1.00 68.44 351 GLN A C 1
ATOM 2860 O O . GLN A 1 351 ? 7.292 -1.167 15.820 1.00 68.44 351 GLN A O 1
ATOM 2865 N N . LYS A 1 352 ? 5.071 -0.819 15.762 1.00 62.66 352 LYS A N 1
ATOM 2866 C CA . LYS A 1 352 ? 4.953 -0.755 14.295 1.00 62.66 352 LYS A CA 1
ATOM 2867 C C . LYS A 1 352 ? 4.933 0.670 13.744 1.00 62.66 352 LYS A C 1
ATOM 2869 O O . LYS A 1 352 ? 5.358 0.871 12.607 1.00 62.66 352 LYS A O 1
ATOM 2874 N N . SER A 1 353 ? 4.423 1.645 14.496 1.00 49.34 353 SER A N 1
ATOM 2875 C CA . SER A 1 353 ? 4.270 3.033 14.035 1.00 49.34 353 SER A CA 1
ATOM 2876 C C . SER A 1 353 ? 5.595 3.781 13.863 1.00 49.34 353 SER A C 1
ATOM 2878 O O . SER A 1 353 ? 5.624 4.783 13.157 1.00 49.34 353 SER A O 1
ATOM 2880 N N . THR A 1 354 ? 6.710 3.255 14.378 1.00 33.34 354 THR A N 1
ATOM 2881 C CA . THR A 1 354 ? 8.077 3.717 14.053 1.00 33.34 354 THR A CA 1
ATOM 2882 C C . THR A 1 354 ? 8.446 3.584 12.566 1.00 33.34 354 THR A C 1
ATOM 2884 O O . THR A 1 354 ? 9.520 4.017 12.166 1.00 33.34 354 THR A O 1
ATOM 2887 N N . ILE A 1 355 ? 7.566 3.020 11.729 1.00 32.03 355 ILE A N 1
ATOM 2888 C CA . ILE A 1 355 ? 7.748 2.849 10.277 1.00 32.03 355 ILE A CA 1
ATOM 2889 C C . ILE A 1 355 ? 6.951 3.901 9.463 1.00 32.03 355 ILE A C 1
ATOM 2891 O O . ILE A 1 355 ? 7.015 3.905 8.238 1.00 32.03 355 ILE A O 1
ATOM 2895 N N . ALA A 1 356 ? 6.199 4.801 10.111 1.00 28.73 356 ALA A N 1
ATOM 2896 C CA . ALA A 1 356 ? 5.392 5.831 9.438 1.00 28.73 356 ALA A CA 1
ATOM 2897 C C . ALA A 1 356 ? 6.038 7.234 9.406 1.00 28.73 356 ALA A C 1
ATOM 2899 O O . ALA A 1 356 ? 5.347 8.202 9.085 1.00 28.73 356 ALA A O 1
ATOM 2900 N N . HIS A 1 357 ? 7.332 7.331 9.725 1.00 28.28 357 HIS A N 1
ATOM 2901 C CA . HIS A 1 357 ? 8.143 8.539 9.551 1.00 28.28 357 HIS A CA 1
ATOM 2902 C C . HIS A 1 357 ? 8.964 8.477 8.265 1.00 28.28 357 HIS A C 1
ATOM 2904 O O . HIS A 1 357 ? 9.549 7.401 7.992 1.00 28.28 357 HIS A O 1
#

Secondary structure (DSSP, 8-state):
-EEETTEEEEEEEE-SSEEEEEESSTT---EEEEETTS-EEEEES--SS---HHHHHHHHHHHHHHHHHHH--S-HHHHHHHHHHHS---HHHHHHSPPHHHHHHHHHHHHHTTSPPPPSSS--PPPHHHHB-TTSPBPTHHHHHHTT-----SEEEE-S-HHHHHHHHHH-TTSEEEE-HHHHHHHHHHHHHHTTTHHHHHH-HHHHHHHHHHHHGGGS-GGGHHHHHHHHHHTS-GGGHHHHHHHIIIIIIIS-HHHH--TTS----SHHHHHHH-SSS--HHHHHHHHHHHHHHHHHHHHHHHHSPPP----HHHHHHHHHHHHHHHHHTTSS-HHHHHHHHHHHHHHHHTT--

pLDDT: mean 80.97, std 13.57, range [28.28, 98.0]

Nearest PDB structures (foldseek):
  6y2r-assembly1_B  TM=2.605E-01  e=1.609E+00  Escherichia coli K-12
  6y2r-assembly1_A  TM=2.416E-01  e=4.869E+00  Escherichia coli K-12

Radius of gyration: 31.03 Å; Cα contacts (8 Å, |Δi|>4): 357; chains: 1; bounding box: 66×49×92 Å

Foldseek 3Di:
DDADPLFDWDFPDDDQFKTKTATPDPPAGKIFIATPVRHGDDIDGDGPDDRDNLVVLLVVLLVQLLVCLQQALDQSLVSSVVSVVVRPHDPVNVVVRDHSVVCRVVSVVSNVVNPDDQDPDPDDDDDLNLQAFRVRHGPDCVVCVVVVHDPAAQEDEDAPDPVVVVVCCVVRVNHDYAYDLVNVLVVLVVVCVVLVVVVVCVPPPQSVLLSLLLSLLLQDDLVCNVVSLVVSCVSHDPSCVVSSVCCCCVDPPVNNSSHHRCNPPLDDDDDVLCVLLVDDDDGPSSVSSSSSVVVVVVVVVVVVVVVDDDDDDPDPSVVLNVQSVVLNVCVVVVVDDPVRSSSSSSVSSVVVCVVVD

Mean predicted aligned error: 14.8 Å